Protein AF-A0A1V4IXY1-F1 (afdb_monomer)

Secondary structure (DSSP, 8-state):
-PPPPHHHHHHHHHHHHHHHTHHHHHHHHHHHHHTS-GGG--HHHHHHHHHHHHHHHHHHHHHHHHHHHHHH---GGG--PPPPHHHHHHHHHHHHHHHHHHHHHTTTS-HHHHHHHHHHHHHGGGHHHHHHHHHHHHHHHHHHHHHHHHHHHHHHHHHHS-SSS-HHHHHHIIIIIHHHHHHH--HHHHHHHHHHHHHHHHHHHHTTT-HHHHHHHHHHHHH-

Structure (mmCIF, N/CA/C/O backbone):
data_AF-A0A1V4IXY1-F1
#
_entry.id   AF-A0A1V4IXY1-F1
#
loop_
_atom_site.group_PDB
_atom_site.id
_atom_site.type_symbol
_atom_site.label_atom_id
_atom_site.label_alt_id
_atom_site.label_comp_id
_atom_site.label_asym_id
_atom_site.label_entity_id
_atom_site.label_seq_id
_atom_site.pdbx_PDB_ins_code
_atom_site.Cartn_x
_atom_site.Cartn_y
_atom_site.Cartn_z
_atom_site.occupancy
_atom_site.B_iso_or_equiv
_atom_site.auth_seq_id
_atom_site.auth_comp_id
_atom_site.auth_asym_id
_atom_site.auth_atom_id
_atom_site.pdbx_PDB_model_num
ATOM 1 N N . MET A 1 1 ? -10.270 20.221 25.321 1.00 43.72 1 MET A N 1
ATOM 2 C CA . MET A 1 1 ? -9.799 19.714 24.011 1.00 43.72 1 MET A CA 1
ATOM 3 C C . MET A 1 1 ? -11.024 19.453 23.145 1.00 43.72 1 MET A C 1
ATOM 5 O O . MET A 1 1 ? -11.881 18.694 23.579 1.00 43.72 1 MET A O 1
ATOM 9 N N . LYS A 1 2 ? -11.173 20.122 21.990 1.00 43.94 2 LYS A N 1
ATOM 10 C CA . LYS A 1 2 ? -12.251 19.800 21.035 1.00 43.94 2 LYS A CA 1
ATOM 11 C C . LYS A 1 2 ? -12.107 18.323 20.652 1.00 43.94 2 LYS A C 1
ATOM 13 O O . LYS A 1 2 ? -11.006 17.914 20.291 1.00 43.94 2 LYS A O 1
ATOM 18 N N . GLY A 1 3 ? -13.172 17.535 20.799 1.00 60.78 3 GLY A N 1
ATOM 19 C CA . GLY A 1 3 ? -13.150 16.108 20.481 1.00 60.78 3 GLY A CA 1
ATOM 20 C C . GLY A 1 3 ? -12.658 15.894 19.052 1.00 60.78 3 GLY A C 1
ATOM 21 O O . GLY A 1 3 ? -13.153 16.540 18.129 1.00 60.78 3 GLY A O 1
ATOM 22 N N . VAL A 1 4 ? -11.651 15.037 18.878 1.00 73.94 4 VAL A N 1
ATOM 23 C CA . VAL A 1 4 ? -11.125 14.692 17.554 1.00 73.94 4 VAL A CA 1
ATOM 24 C C . VAL A 1 4 ? -12.277 14.150 16.707 1.00 73.94 4 VAL A C 1
ATOM 26 O O . VAL A 1 4 ? -12.938 13.183 17.087 1.00 73.94 4 VAL A O 1
ATOM 29 N N . SER A 1 5 ? -12.549 14.794 15.572 1.00 88.69 5 SER A N 1
ATOM 30 C CA . SER A 1 5 ? -13.639 14.382 14.690 1.00 88.69 5 SER A CA 1
ATOM 31 C C . SER A 1 5 ? -13.309 13.041 14.042 1.00 88.69 5 SER A C 1
ATOM 33 O O . SER A 1 5 ? -12.219 12.855 13.504 1.00 88.69 5 SER A O 1
ATOM 35 N N . LYS A 1 6 ? -14.276 12.117 14.005 1.00 91.75 6 LYS A N 1
ATOM 36 C CA . LYS A 1 6 ? -14.151 10.862 13.242 1.00 91.75 6 LYS A CA 1
ATOM 37 C C . LYS A 1 6 ? -13.770 11.117 11.778 1.00 91.75 6 LYS A C 1
ATOM 39 O O . LYS A 1 6 ? -12.972 10.374 11.217 1.00 91.75 6 LYS A O 1
ATOM 44 N N . PHE A 1 7 ? -14.258 12.211 11.189 1.00 95.19 7 PHE A N 1
ATOM 45 C CA . PHE A 1 7 ? -13.949 12.599 9.812 1.00 95.19 7 PHE A CA 1
ATOM 46 C C . PHE A 1 7 ? -12.482 12.983 9.594 1.00 95.19 7 PHE A C 1
ATOM 48 O O . PHE A 1 7 ? -12.013 12.911 8.464 1.00 95.19 7 PHE A O 1
ATOM 55 N N . SER A 1 8 ? -11.728 13.312 10.648 1.00 96.25 8 SER A N 1
ATOM 56 C CA . SER A 1 8 ? -10.282 13.521 10.533 1.00 96.25 8 SER A CA 1
ATOM 57 C C . SER A 1 8 ? -9.562 12.249 10.074 1.00 96.25 8 SER A C 1
ATOM 59 O O . SER A 1 8 ? -8.617 12.337 9.299 1.00 96.25 8 SER A O 1
ATOM 61 N N . PHE A 1 9 ? -10.037 11.065 10.475 1.00 96.94 9 PHE A N 1
ATOM 62 C CA . PHE A 1 9 ? -9.486 9.795 9.997 1.00 96.94 9 PHE A CA 1
ATOM 63 C C . PHE A 1 9 ? -9.858 9.517 8.539 1.00 96.94 9 PHE A C 1
ATOM 65 O O . PHE A 1 9 ? -8.998 9.107 7.767 1.00 96.94 9 PHE A O 1
ATOM 72 N N . LEU A 1 10 ? -11.101 9.801 8.135 1.00 97.25 10 LEU A N 1
ATOM 73 C CA . LEU A 1 10 ? -11.491 9.689 6.726 1.00 97.25 10 LEU A CA 1
ATOM 74 C C . LEU A 1 10 ? -10.641 10.618 5.849 1.00 97.25 10 LEU A C 1
ATOM 76 O O . LEU A 1 10 ? -10.150 10.199 4.810 1.00 97.25 10 LEU A O 1
ATOM 80 N N . PHE A 1 11 ? -10.414 11.852 6.300 1.00 97.00 11 PHE A N 1
ATOM 81 C CA . PHE A 1 11 ? -9.567 12.809 5.597 1.00 97.00 11 PHE A CA 1
ATOM 82 C C . PHE A 1 11 ? -8.129 12.300 5.430 1.00 97.00 11 PHE A C 1
ATOM 84 O O . PHE A 1 11 ? -7.609 12.327 4.320 1.00 97.00 11 PHE A O 1
ATOM 91 N N . LEU A 1 12 ? -7.506 11.758 6.484 1.00 97.69 12 LEU A N 1
ATOM 92 C CA . LEU A 1 12 ? -6.173 11.151 6.373 1.00 97.69 12 LEU A CA 1
ATOM 93 C C . LEU A 1 12 ? -6.138 9.950 5.417 1.00 97.69 12 LEU A C 1
ATOM 95 O O . LEU A 1 12 ? -5.163 9.783 4.683 1.00 97.69 12 LEU A O 1
ATOM 99 N N . ALA A 1 13 ? -7.186 9.122 5.404 1.00 97.81 13 ALA A N 1
ATOM 100 C CA . ALA A 1 13 ? -7.288 8.002 4.473 1.00 97.81 13 ALA A CA 1
ATOM 101 C C . ALA A 1 13 ? -7.369 8.491 3.017 1.00 97.81 13 ALA A C 1
ATOM 103 O O . ALA A 1 13 ? -6.637 8.006 2.160 1.00 97.81 13 ALA A O 1
ATOM 104 N N . LEU A 1 14 ? -8.203 9.499 2.747 1.00 97.38 14 LEU A N 1
ATOM 105 C CA . LEU A 1 14 ? -8.336 10.092 1.415 1.00 97.38 14 LEU A CA 1
ATOM 106 C C . LEU A 1 14 ? -7.062 10.825 0.975 1.00 97.38 14 LEU A C 1
ATOM 108 O O . LEU A 1 14 ? -6.688 10.724 -0.187 1.00 97.38 14 LEU A O 1
ATOM 112 N N . LEU A 1 15 ? -6.352 11.495 1.888 1.00 97.44 15 LEU A N 1
ATOM 113 C CA . LEU A 1 15 ? -5.034 12.065 1.594 1.00 97.44 15 LEU A CA 1
ATOM 114 C C . LEU A 1 15 ? -4.010 10.982 1.238 1.00 97.44 15 LEU A C 1
ATOM 116 O O . LEU A 1 15 ? -3.268 11.151 0.279 1.00 97.44 15 LEU A O 1
ATOM 120 N N . SER A 1 16 ? -3.994 9.864 1.971 1.00 97.69 16 SER A N 1
ATOM 121 C CA . SER A 1 16 ? -3.107 8.729 1.666 1.00 97.69 16 SER A CA 1
ATOM 122 C C . SER A 1 16 ? -3.378 8.184 0.260 1.00 97.69 16 SER A C 1
ATOM 124 O O . SER A 1 16 ? -2.445 7.898 -0.481 1.00 97.69 16 SER A O 1
ATOM 126 N N . TRP A 1 17 ? -4.653 8.109 -0.133 1.00 95.69 17 TRP A N 1
ATOM 127 C CA . TRP A 1 17 ? -5.052 7.745 -1.491 1.00 95.69 17 TRP A CA 1
ATOM 128 C C . TRP A 1 17 ? -4.603 8.772 -2.536 1.00 95.69 17 TRP A C 1
ATOM 130 O O . TRP A 1 17 ? -3.985 8.383 -3.520 1.00 95.69 17 TRP A O 1
ATOM 140 N N . ILE A 1 18 ? -4.840 10.071 -2.319 1.00 95.50 18 ILE A N 1
ATOM 141 C CA . ILE A 1 18 ? -4.404 11.131 -3.247 1.00 95.50 18 ILE A CA 1
ATOM 142 C C . ILE A 1 18 ? -2.893 11.060 -3.495 1.00 95.50 18 ILE A C 1
ATOM 144 O O . ILE A 1 18 ? -2.460 11.232 -4.629 1.00 95.50 18 ILE A O 1
ATOM 148 N N . VAL A 1 19 ? -2.100 10.769 -2.460 1.00 96.88 19 VAL A N 1
ATOM 149 C CA . VAL A 1 19 ? -0.643 10.615 -2.579 1.00 96.88 19 VAL A CA 1
ATOM 150 C C . VAL A 1 19 ? -0.267 9.454 -3.507 1.00 96.88 19 VAL A C 1
ATOM 152 O O . VAL A 1 19 ? 0.625 9.632 -4.333 1.00 96.88 19 VAL A O 1
ATOM 155 N N . ILE A 1 20 ? -0.951 8.302 -3.432 1.00 94.38 20 ILE A N 1
ATOM 156 C CA . ILE A 1 20 ? -0.742 7.188 -4.383 1.00 94.38 20 ILE A CA 1
ATOM 157 C C . ILE A 1 20 ? -0.988 7.675 -5.818 1.00 94.38 20 ILE A C 1
ATOM 159 O O . ILE A 1 20 ? -0.179 7.432 -6.708 1.00 94.38 20 ILE A O 1
ATOM 163 N N . GLN A 1 21 ? -2.043 8.464 -6.026 1.00 91.19 21 GLN A N 1
ATOM 164 C CA . GLN A 1 21 ? -2.406 8.984 -7.348 1.00 91.19 21 GLN A CA 1
ATOM 165 C C . GLN A 1 21 ? -1.447 10.042 -7.912 1.00 91.19 21 GLN A C 1
ATOM 167 O O . GLN A 1 21 ? -1.637 10.485 -9.045 1.00 91.19 21 GLN A O 1
ATOM 172 N N . LEU A 1 22 ? -0.414 10.447 -7.167 1.00 93.75 22 LEU A N 1
ATOM 173 C CA . LEU A 1 22 ? 0.622 11.334 -7.692 1.00 93.75 22 LEU A CA 1
ATOM 174 C C . LEU A 1 22 ? 1.574 10.627 -8.664 1.00 93.75 22 LEU A C 1
ATOM 176 O O . LEU A 1 22 ? 2.164 11.318 -9.485 1.00 93.75 22 LEU A O 1
ATOM 180 N N . ASP A 1 23 ? 1.698 9.296 -8.629 1.00 93.62 23 ASP A N 1
ATOM 181 C CA . ASP A 1 23 ? 2.539 8.539 -9.574 1.00 93.62 23 ASP A CA 1
ATOM 182 C C . ASP A 1 23 ? 2.224 8.848 -11.053 1.00 93.62 23 ASP A C 1
ATOM 184 O O . ASP A 1 23 ? 3.097 9.368 -11.759 1.00 93.62 23 ASP A O 1
ATOM 188 N N . PRO A 1 24 ? 0.983 8.649 -11.547 1.00 91.12 24 PRO A N 1
ATOM 189 C CA . PRO A 1 24 ? 0.672 8.955 -12.940 1.00 91.12 24 PRO A CA 1
ATOM 190 C C . PRO A 1 24 ? 0.870 10.440 -13.270 1.00 91.12 24 PRO A C 1
ATOM 192 O O . PRO A 1 24 ? 1.202 10.772 -14.406 1.00 91.12 24 PRO A O 1
ATOM 195 N N . LEU A 1 25 ? 0.715 11.349 -12.298 1.00 92.19 25 LEU A N 1
ATOM 196 C CA . LEU A 1 25 ? 0.987 12.775 -12.501 1.00 92.19 25 LEU A CA 1
ATOM 197 C C . LEU A 1 25 ? 2.486 13.052 -12.662 1.00 92.19 25 LEU A C 1
ATOM 199 O O . LEU A 1 25 ? 2.866 13.777 -13.579 1.00 92.19 25 LEU A O 1
ATOM 203 N N . ILE A 1 26 ? 3.333 12.459 -11.818 1.00 94.94 26 ILE A N 1
ATOM 204 C CA . ILE A 1 26 ? 4.797 12.570 -11.901 1.00 94.94 26 ILE A CA 1
ATOM 205 C C . ILE A 1 26 ? 5.284 12.003 -13.239 1.00 94.94 26 ILE A C 1
ATOM 207 O O . ILE A 1 26 ? 6.004 12.689 -13.969 1.00 94.94 26 ILE A O 1
ATOM 211 N N . SER A 1 27 ? 4.800 10.816 -13.608 1.00 94.00 27 SER A N 1
ATOM 212 C CA . SER A 1 27 ? 5.111 10.169 -14.885 1.00 94.00 27 SER A CA 1
ATOM 213 C C . SER A 1 27 ? 4.718 11.043 -16.086 1.00 94.00 27 SER A C 1
ATOM 215 O O . SER A 1 27 ? 5.501 11.202 -17.024 1.00 94.00 27 SER A O 1
ATOM 217 N N . ASN A 1 28 ? 3.539 11.677 -16.053 1.00 93.62 28 ASN A N 1
ATOM 218 C CA . ASN A 1 28 ? 3.075 12.575 -17.119 1.00 93.62 28 ASN A CA 1
ATOM 219 C C . ASN A 1 28 ? 3.892 13.876 -17.212 1.00 93.62 28 ASN A C 1
ATOM 221 O O . ASN A 1 28 ? 4.142 14.370 -18.314 1.00 93.62 28 ASN A O 1
ATOM 225 N N . ILE A 1 29 ? 4.327 14.432 -16.077 1.00 95.38 29 ILE A N 1
ATOM 226 C CA . ILE A 1 29 ? 5.200 15.615 -16.048 1.00 95.38 29 ILE A CA 1
ATOM 227 C C . ILE A 1 29 ? 6.556 15.281 -16.677 1.00 95.38 29 ILE A C 1
ATOM 229 O O . ILE A 1 29 ? 7.009 16.012 -17.554 1.00 95.38 29 ILE A O 1
ATOM 233 N N . ILE A 1 30 ? 7.177 14.160 -16.292 1.00 95.69 30 ILE A N 1
ATOM 234 C CA . ILE A 1 30 ? 8.449 13.716 -16.885 1.00 95.69 30 ILE A CA 1
ATOM 235 C C . ILE A 1 30 ? 8.286 13.464 -18.384 1.00 95.69 30 ILE A C 1
ATOM 237 O O . ILE A 1 30 ? 9.099 13.940 -19.176 1.00 95.69 30 ILE A O 1
ATOM 241 N N . SER A 1 31 ? 7.210 12.780 -18.779 1.00 94.81 31 SER A N 1
ATOM 242 C CA . SER A 1 31 ? 6.894 12.512 -20.183 1.00 94.81 31 SER A CA 1
ATOM 243 C C . SER A 1 31 ? 6.813 13.802 -21.005 1.00 94.81 31 SER A C 1
ATOM 245 O O . SER A 1 31 ? 7.394 13.885 -22.086 1.00 94.81 31 SER A O 1
ATOM 247 N N . SER A 1 32 ? 6.192 14.847 -20.453 1.00 94.56 32 SER A N 1
ATOM 248 C CA . SER A 1 32 ? 6.088 16.160 -21.102 1.00 94.56 32 SER A CA 1
ATOM 249 C C . SER A 1 32 ? 7.434 16.887 -21.228 1.00 94.56 32 SER A C 1
ATOM 251 O O . SER A 1 32 ? 7.626 17.647 -22.172 1.00 94.56 32 SER A O 1
ATOM 253 N N . ILE A 1 33 ? 8.363 16.669 -20.290 1.00 94.94 33 ILE A N 1
ATOM 254 C CA . ILE A 1 33 ? 9.699 17.289 -20.291 1.00 94.94 33 ILE A CA 1
ATOM 255 C C . ILE A 1 33 ? 10.633 16.597 -21.290 1.00 94.94 33 ILE A C 1
ATOM 257 O O . ILE A 1 33 ? 11.389 17.267 -21.988 1.00 94.94 33 ILE A O 1
ATOM 261 N N . VAL A 1 34 ? 10.597 15.264 -21.343 1.00 94.12 34 VAL A N 1
ATOM 262 C CA . VAL A 1 34 ? 11.481 14.463 -22.205 1.00 94.12 34 VAL A CA 1
ATOM 263 C C . VAL A 1 34 ? 10.934 14.365 -23.636 1.00 94.12 34 VAL A C 1
ATOM 265 O O . VAL A 1 34 ? 11.708 14.256 -24.581 1.00 94.12 34 VAL A O 1
ATOM 268 N N . GLY A 1 35 ? 9.612 14.437 -23.820 1.00 92.81 35 GLY A N 1
ATOM 269 C CA . GLY A 1 35 ? 8.963 14.251 -25.122 1.00 92.81 35 GLY A CA 1
ATOM 270 C C . GLY A 1 35 ? 8.724 12.781 -25.495 1.00 92.81 35 GLY A C 1
ATOM 271 O O . GLY A 1 35 ? 8.424 12.481 -26.647 1.00 92.81 35 GLY A O 1
ATOM 272 N N . GLU A 1 36 ? 8.834 11.865 -24.531 1.00 89.94 36 GLU A N 1
ATOM 273 C CA . GLU A 1 36 ? 8.619 10.422 -24.695 1.00 89.94 36 GLU A CA 1
ATOM 274 C C . GLU A 1 36 ? 7.464 9.956 -23.803 1.00 89.94 36 GLU A C 1
ATOM 276 O O . GLU A 1 36 ? 7.271 10.489 -22.711 1.00 89.94 36 GLU A O 1
ATOM 281 N N . SER A 1 37 ? 6.690 8.950 -24.222 1.00 89.62 37 SER A N 1
ATOM 282 C CA . SER A 1 37 ? 5.655 8.353 -23.365 1.00 89.62 37 SER A CA 1
ATOM 283 C C . SER A 1 37 ? 6.276 7.531 -22.232 1.00 89.62 37 SER A C 1
ATOM 285 O O . SER A 1 37 ? 7.316 6.903 -22.419 1.00 89.62 37 SER A O 1
ATOM 287 N N . SER A 1 38 ? 5.604 7.453 -21.076 1.00 85.12 38 SER A N 1
ATOM 288 C CA . SER A 1 38 ? 6.084 6.677 -19.915 1.00 85.12 38 SER A CA 1
ATOM 289 C C . SER A 1 38 ? 6.302 5.190 -20.206 1.00 85.12 38 SER A C 1
ATOM 291 O O . SER A 1 38 ? 7.142 4.551 -19.584 1.00 85.12 38 SER A O 1
ATOM 293 N N . SER A 1 39 ? 5.601 4.642 -21.201 1.00 85.31 39 SER A N 1
ATOM 294 C CA . SER A 1 39 ? 5.799 3.271 -21.687 1.00 85.31 39 SER A CA 1
ATOM 295 C C . SER A 1 39 ? 7.152 3.034 -22.364 1.00 85.31 39 SER A C 1
ATOM 297 O O . SER A 1 39 ? 7.553 1.885 -22.521 1.00 85.31 39 SER A O 1
ATOM 299 N N . ASN A 1 40 ? 7.809 4.103 -22.817 1.00 88.81 40 ASN A N 1
ATOM 300 C CA . ASN A 1 40 ? 8.996 4.067 -23.668 1.00 88.81 40 ASN A CA 1
ATOM 301 C C . ASN A 1 40 ? 10.216 4.702 -22.990 1.00 88.81 40 ASN A C 1
ATOM 303 O O . ASN A 1 40 ? 11.228 4.917 -23.652 1.00 88.81 40 ASN A O 1
ATOM 307 N N . PHE A 1 41 ? 10.128 5.011 -21.693 1.00 92.44 41 PHE A N 1
ATOM 308 C CA . PHE A 1 41 ? 11.231 5.615 -20.962 1.00 92.44 41 PHE A CA 1
ATOM 309 C C . PHE A 1 41 ? 12.497 4.763 -21.053 1.00 92.44 41 PHE A C 1
ATOM 311 O O . PHE A 1 41 ? 12.496 3.556 -20.802 1.00 92.44 41 PHE A O 1
ATOM 318 N N . SER A 1 42 ? 13.610 5.425 -21.371 1.00 93.88 42 SER A N 1
ATOM 319 C CA . SER A 1 42 ? 14.930 4.830 -21.183 1.00 93.88 42 SER A CA 1
ATOM 320 C C . SER A 1 42 ? 15.152 4.465 -19.710 1.00 93.88 42 SER A C 1
ATOM 322 O O . SER A 1 42 ? 14.580 5.086 -18.812 1.00 93.88 42 SER A O 1
ATOM 324 N N . PHE A 1 43 ? 16.044 3.505 -19.449 1.00 94.81 43 PHE A N 1
ATOM 325 C CA . PHE A 1 43 ? 16.372 3.051 -18.090 1.00 94.81 43 PHE A CA 1
ATOM 326 C C . PHE A 1 43 ? 16.645 4.205 -17.109 1.00 94.81 43 PHE A C 1
ATOM 328 O O . PHE A 1 43 ? 16.191 4.175 -15.966 1.00 94.81 43 PHE A O 1
ATOM 335 N N . THR A 1 44 ? 17.380 5.231 -17.549 1.00 95.31 44 THR A N 1
ATOM 336 C CA . THR A 1 44 ? 17.725 6.385 -16.710 1.00 95.31 44 THR A CA 1
ATOM 337 C C . THR A 1 44 ? 16.483 7.172 -16.303 1.00 95.31 44 THR A C 1
ATOM 339 O O . THR A 1 44 ? 16.341 7.532 -15.137 1.00 95.31 44 THR A O 1
ATOM 342 N N . ILE A 1 45 ? 15.578 7.426 -17.248 1.00 95.31 45 ILE A N 1
ATOM 343 C CA . ILE A 1 45 ? 14.357 8.203 -17.006 1.00 95.31 45 ILE A CA 1
ATOM 344 C C . ILE A 1 45 ? 13.390 7.401 -16.137 1.00 95.31 45 ILE A C 1
ATOM 346 O O . ILE A 1 45 ? 12.851 7.943 -15.175 1.00 95.31 45 ILE A O 1
ATOM 350 N N . ASP A 1 46 ? 13.233 6.109 -16.423 1.00 94.12 46 ASP A N 1
ATOM 351 C CA . ASP A 1 46 ? 12.419 5.187 -15.630 1.00 94.12 46 ASP A CA 1
ATOM 352 C C . ASP A 1 46 ? 12.914 5.115 -14.175 1.00 94.12 46 ASP A C 1
ATOM 354 O O . ASP A 1 46 ? 12.147 5.286 -13.228 1.00 94.12 46 ASP A O 1
ATOM 358 N N . SER A 1 47 ? 14.232 5.003 -13.984 1.00 96.19 47 SER A N 1
ATOM 359 C CA . SER A 1 47 ? 14.850 5.010 -12.653 1.00 96.19 47 SER A CA 1
ATOM 360 C C . SER A 1 47 ? 14.619 6.329 -11.909 1.00 96.19 47 SER A C 1
ATOM 362 O O . SER A 1 47 ? 14.309 6.318 -10.718 1.00 96.19 47 SER A O 1
ATOM 364 N N . ILE A 1 48 ? 14.745 7.473 -12.596 1.00 95.94 48 ILE A N 1
ATOM 365 C CA . ILE A 1 48 ? 14.452 8.792 -12.014 1.00 95.94 48 ILE A CA 1
ATOM 366 C C . ILE A 1 48 ? 12.977 8.881 -11.611 1.00 95.94 48 ILE A C 1
ATOM 368 O O . ILE A 1 48 ? 12.684 9.341 -10.506 1.00 95.94 48 ILE A O 1
ATOM 372 N N . ASN A 1 49 ? 12.063 8.412 -12.465 1.00 95.31 49 ASN A N 1
ATOM 373 C CA . ASN A 1 49 ? 10.632 8.381 -12.177 1.00 95.31 49 ASN A CA 1
ATOM 374 C C . ASN A 1 49 ? 10.344 7.581 -10.899 1.00 95.31 49 ASN A C 1
ATOM 376 O O . ASN A 1 49 ? 9.761 8.123 -9.959 1.00 95.31 49 ASN A O 1
ATOM 380 N N . PHE A 1 50 ? 10.844 6.342 -10.812 1.00 95.62 50 PHE A N 1
ATOM 381 C CA . PHE A 1 50 ? 10.701 5.509 -9.615 1.00 95.62 50 PHE A CA 1
ATOM 382 C C . PHE A 1 50 ? 11.221 6.209 -8.359 1.00 95.62 50 PHE A C 1
ATOM 384 O O . PHE A 1 50 ? 10.520 6.261 -7.349 1.00 95.62 50 PHE A O 1
ATOM 391 N N . ILE A 1 51 ? 12.430 6.776 -8.412 1.00 97.56 51 ILE A N 1
ATOM 392 C CA . ILE A 1 51 ? 13.045 7.451 -7.261 1.00 97.56 51 ILE A CA 1
ATOM 393 C C . ILE A 1 51 ? 12.198 8.643 -6.804 1.00 97.56 51 ILE A C 1
ATOM 395 O O . ILE A 1 51 ? 11.974 8.804 -5.604 1.00 97.56 51 ILE A O 1
ATOM 399 N N . LEU A 1 52 ? 11.698 9.464 -7.730 1.00 97.62 52 LEU A N 1
ATOM 400 C CA . LEU A 1 52 ? 10.859 10.612 -7.384 1.00 97.62 52 LEU A CA 1
ATOM 401 C C . LEU A 1 52 ? 9.552 10.180 -6.722 1.00 97.62 52 LEU A C 1
ATOM 403 O O . LEU A 1 52 ? 9.190 10.737 -5.683 1.00 97.62 52 LEU A O 1
ATOM 407 N N . VAL A 1 53 ? 8.876 9.168 -7.271 1.00 97.62 53 VAL A N 1
ATOM 408 C CA . VAL A 1 53 ? 7.639 8.649 -6.677 1.00 97.62 53 VAL A CA 1
ATOM 409 C C . VAL A 1 53 ? 7.905 8.071 -5.288 1.00 97.62 53 VAL A C 1
ATOM 411 O O . VAL A 1 53 ? 7.216 8.434 -4.333 1.00 97.62 53 VAL A O 1
ATOM 414 N N . ILE A 1 54 ? 8.956 7.258 -5.138 1.00 98.25 54 ILE A N 1
ATOM 415 C CA . ILE A 1 54 ? 9.380 6.694 -3.849 1.00 98.25 54 ILE A CA 1
ATOM 416 C C . ILE A 1 54 ? 9.605 7.802 -2.815 1.00 98.25 54 ILE A C 1
ATOM 418 O O . ILE A 1 54 ? 9.106 7.700 -1.695 1.00 98.25 54 ILE A O 1
ATOM 422 N N . LEU A 1 55 ? 10.321 8.874 -3.169 1.00 98.19 55 LEU A N 1
ATOM 423 C CA . LEU A 1 55 ? 10.591 9.987 -2.254 1.00 98.19 55 LEU A CA 1
ATOM 424 C C . LEU A 1 55 ? 9.305 10.708 -1.838 1.00 98.19 55 LEU A C 1
ATOM 426 O O . LEU A 1 55 ? 9.092 10.945 -0.646 1.00 98.19 55 LEU A O 1
ATOM 430 N N . VAL A 1 56 ? 8.431 11.024 -2.798 1.00 98.19 56 VAL A N 1
ATOM 431 C CA . VAL A 1 56 ? 7.143 11.681 -2.530 1.00 98.19 56 VAL A CA 1
ATOM 432 C C . VAL A 1 56 ? 6.286 10.826 -1.601 1.00 98.19 56 VAL A C 1
ATOM 434 O O . VAL A 1 56 ? 5.739 11.334 -0.616 1.00 98.19 56 VAL A O 1
ATOM 437 N N . TRP A 1 57 ? 6.201 9.524 -1.865 1.00 98.38 57 TRP A N 1
ATOM 438 C CA . TRP A 1 57 ? 5.438 8.585 -1.053 1.00 98.38 57 TRP A CA 1
ATOM 439 C C . TRP A 1 57 ? 6.029 8.396 0.340 1.00 98.38 57 TRP A C 1
ATOM 441 O O . TRP A 1 57 ? 5.286 8.458 1.319 1.00 98.38 57 TRP A O 1
ATOM 451 N N . ALA A 1 58 ? 7.348 8.243 0.459 1.00 98.25 58 ALA A N 1
ATOM 452 C CA . ALA A 1 58 ? 8.035 8.091 1.739 1.00 98.25 58 ALA A CA 1
ATOM 453 C C . ALA A 1 58 ? 7.826 9.312 2.648 1.00 98.25 58 ALA A C 1
ATOM 455 O O . ALA A 1 58 ? 7.424 9.168 3.808 1.00 98.25 58 ALA A O 1
ATOM 456 N N . ILE A 1 59 ? 8.044 10.519 2.112 1.00 98.38 59 ILE A N 1
ATOM 457 C CA . ILE A 1 59 ? 7.872 11.781 2.845 1.00 98.38 59 ILE A CA 1
ATOM 458 C C . ILE A 1 59 ? 6.410 11.950 3.272 1.00 98.38 5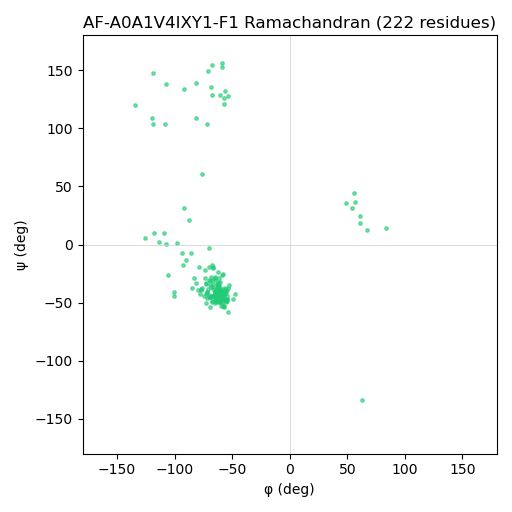9 ILE A C 1
ATOM 460 O O . ILE A 1 59 ? 6.129 12.259 4.433 1.00 98.38 59 ILE A O 1
ATOM 464 N N . SER A 1 60 ? 5.472 11.703 2.357 1.00 98.19 60 SER A N 1
ATOM 465 C CA . SER A 1 60 ? 4.040 11.846 2.625 1.00 98.19 60 SER A CA 1
ATOM 466 C C . SER A 1 60 ? 3.543 10.834 3.653 1.00 98.19 60 SER A C 1
ATOM 468 O O . SER A 1 60 ? 2.827 11.206 4.582 1.00 98.19 60 SER A O 1
ATOM 470 N N . ALA A 1 61 ? 3.955 9.568 3.547 1.00 97.94 61 ALA A N 1
ATOM 471 C CA . ALA A 1 61 ? 3.606 8.528 4.508 1.00 97.94 61 ALA A CA 1
ATOM 472 C C . ALA A 1 61 ? 4.120 8.873 5.913 1.00 97.94 61 ALA A C 1
ATOM 474 O O . ALA A 1 61 ? 3.361 8.804 6.884 1.00 97.94 61 ALA A O 1
ATOM 475 N N . TYR A 1 62 ? 5.380 9.312 6.022 1.00 97.88 62 TYR A N 1
ATOM 476 C CA . TYR A 1 62 ? 5.954 9.765 7.288 1.00 97.88 62 TYR A CA 1
ATOM 477 C C . TYR A 1 62 ? 5.186 10.956 7.874 1.00 97.88 62 TYR A C 1
ATOM 479 O O . TYR A 1 62 ? 4.878 10.971 9.072 1.00 97.88 62 TYR A O 1
ATOM 487 N N . TYR A 1 63 ? 4.834 11.939 7.040 1.00 97.81 63 TYR A N 1
ATOM 488 C CA . TYR A 1 63 ? 4.064 13.107 7.461 1.00 97.81 63 TYR A CA 1
ATOM 489 C C . TYR A 1 63 ? 2.664 12.725 7.959 1.00 97.81 63 TYR A C 1
ATOM 491 O O . TYR A 1 63 ? 2.278 13.119 9.060 1.00 97.81 63 TYR A O 1
ATOM 499 N N . LEU A 1 64 ? 1.923 11.910 7.202 1.00 97.69 64 LEU A N 1
ATOM 500 C CA . LEU A 1 64 ? 0.571 11.459 7.555 1.00 97.69 64 LEU A CA 1
ATOM 501 C C . LEU A 1 64 ? 0.565 10.638 8.850 1.00 97.69 64 LEU A C 1
ATOM 503 O O . LEU A 1 64 ? -0.281 10.859 9.721 1.00 97.69 64 LEU A O 1
ATOM 507 N N . PHE A 1 65 ? 1.542 9.745 9.019 1.00 96.00 65 PHE A N 1
ATOM 508 C CA . PHE A 1 65 ? 1.746 9.004 10.263 1.00 96.00 65 PHE A CA 1
ATOM 509 C C . PHE A 1 65 ? 2.053 9.934 11.449 1.00 96.00 65 PHE A C 1
ATOM 511 O O . PHE A 1 65 ? 1.460 9.824 12.526 1.00 96.00 65 PHE A O 1
ATOM 518 N N . SER A 1 66 ? 2.957 10.895 11.256 1.00 95.69 66 SER A N 1
ATOM 519 C CA . SER A 1 66 ? 3.323 11.866 12.292 1.00 95.69 66 SER A CA 1
ATOM 520 C C . SER A 1 66 ? 2.136 12.748 12.689 1.00 95.69 66 SER A C 1
ATOM 522 O O . SER A 1 66 ? 1.940 13.049 13.872 1.00 95.69 66 SER A O 1
ATOM 524 N N . LEU A 1 67 ? 1.303 13.125 11.717 1.00 95.00 67 LEU A N 1
ATOM 525 C CA . LEU A 1 67 ? 0.093 13.909 11.927 1.00 95.00 67 LEU A CA 1
ATOM 526 C C . LEU A 1 67 ? -0.960 13.113 12.709 1.00 95.00 67 LEU A C 1
ATOM 528 O O . LEU A 1 67 ? -1.526 13.640 13.669 1.00 95.00 67 LEU A O 1
ATOM 532 N N . SER A 1 68 ? -1.177 11.836 12.373 1.00 94.75 68 SER A N 1
ATOM 533 C CA . SER A 1 68 ? -2.127 10.986 13.102 1.00 94.75 68 SER A CA 1
ATOM 534 C C . SER A 1 68 ? -1.716 10.797 14.561 1.00 94.75 68 SER A C 1
ATOM 536 O O . SER A 1 68 ? -2.555 10.885 15.459 1.00 94.75 68 SER A O 1
ATOM 538 N N . LYS A 1 69 ? -0.416 10.607 14.814 1.00 93.75 69 LYS A N 1
ATOM 539 C CA . LYS A 1 69 ? 0.128 10.451 16.166 1.00 93.75 69 LYS A CA 1
ATOM 540 C C . LYS A 1 69 ? 0.011 11.739 16.980 1.00 93.75 69 LYS A C 1
ATOM 542 O O . LYS A 1 69 ? -0.456 11.701 18.111 1.00 93.75 69 LYS A O 1
ATOM 547 N N . SER A 1 70 ? 0.445 12.867 16.421 1.00 91.38 70 SER A N 1
ATOM 548 C CA . SER A 1 70 ? 0.563 14.130 17.165 1.00 91.38 70 SER A CA 1
ATOM 549 C C . SER A 1 70 ? -0.752 14.897 17.312 1.00 91.38 70 SER A C 1
ATOM 551 O O . SER A 1 70 ? -0.948 15.569 18.322 1.00 91.38 70 SER A O 1
ATOM 553 N N . LYS A 1 71 ? -1.651 14.832 16.320 1.00 91.12 71 LYS A N 1
ATOM 554 C CA . LYS A 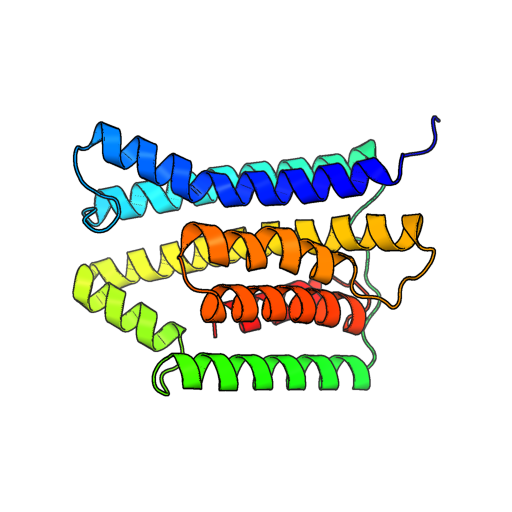1 71 ? -2.896 15.621 16.305 1.00 91.12 71 LYS A CA 1
ATOM 555 C C . LYS A 1 71 ? -4.148 14.809 16.610 1.00 91.12 71 LYS A C 1
ATOM 557 O O . LYS A 1 71 ? -5.118 15.392 17.085 1.00 91.12 71 LYS A O 1
ATOM 562 N N . LEU A 1 72 ? -4.146 13.502 16.332 1.00 91.31 72 LEU A N 1
ATOM 563 C CA . LEU A 1 72 ? -5.327 12.641 16.495 1.00 91.31 72 LEU A CA 1
ATOM 564 C C . LEU A 1 72 ? -5.169 11.576 17.591 1.00 91.31 72 LEU A C 1
ATOM 566 O O . LEU A 1 72 ? -6.073 10.759 17.753 1.00 91.31 72 LEU A O 1
ATOM 570 N N . ASP A 1 73 ? -4.036 11.564 18.306 1.00 91.00 73 ASP A N 1
ATOM 571 C CA . ASP A 1 73 ? -3.668 10.542 19.302 1.00 91.00 73 ASP A CA 1
ATOM 572 C C . ASP A 1 73 ? -3.844 9.102 18.777 1.00 91.00 73 ASP A C 1
ATOM 574 O O . ASP A 1 73 ? -4.259 8.172 19.470 1.00 91.00 73 ASP A O 1
ATOM 578 N N . PHE A 1 74 ? -3.558 8.909 17.487 1.00 92.75 74 PHE A N 1
ATOM 579 C CA . PHE A 1 74 ? -3.682 7.621 16.824 1.00 92.75 74 PHE A CA 1
ATOM 580 C C . PHE A 1 74 ? -2.325 7.167 16.306 1.00 92.75 74 PHE A C 1
ATOM 582 O O . PHE A 1 74 ? -1.823 7.640 15.284 1.00 92.75 74 PHE A O 1
ATOM 589 N N . ASN A 1 75 ? -1.737 6.222 17.036 1.00 93.56 75 ASN A N 1
ATOM 590 C CA . ASN A 1 75 ? -0.466 5.604 16.698 1.00 93.56 75 ASN A CA 1
ATOM 591 C C . ASN A 1 75 ? -0.685 4.161 16.222 1.00 93.56 75 ASN A C 1
ATOM 593 O O . ASN A 1 75 ? -0.875 3.260 17.039 1.00 93.56 75 ASN A O 1
ATOM 597 N N . ILE A 1 76 ? -0.601 3.946 14.907 1.00 90.50 76 ILE A N 1
ATOM 598 C CA . ILE A 1 76 ? -0.752 2.622 14.277 1.00 90.50 76 ILE A CA 1
ATOM 599 C C . ILE A 1 76 ? 0.323 1.613 14.710 1.00 90.50 76 ILE A C 1
ATOM 601 O O . ILE A 1 76 ? 0.077 0.412 14.677 1.00 90.50 76 ILE A O 1
ATOM 605 N N . LEU A 1 77 ? 1.491 2.086 15.163 1.00 91.38 77 LEU A N 1
ATOM 606 C CA . LEU A 1 77 ? 2.602 1.234 15.598 1.00 91.38 77 LEU A CA 1
ATOM 607 C C . LEU A 1 77 ? 2.490 0.809 17.069 1.00 91.38 77 LEU A C 1
ATOM 609 O O . LEU A 1 77 ? 3.300 0.015 17.539 1.00 91.38 77 LEU A O 1
ATOM 613 N N . LYS A 1 78 ? 1.524 1.358 17.822 1.00 89.88 78 LYS A N 1
ATOM 614 C CA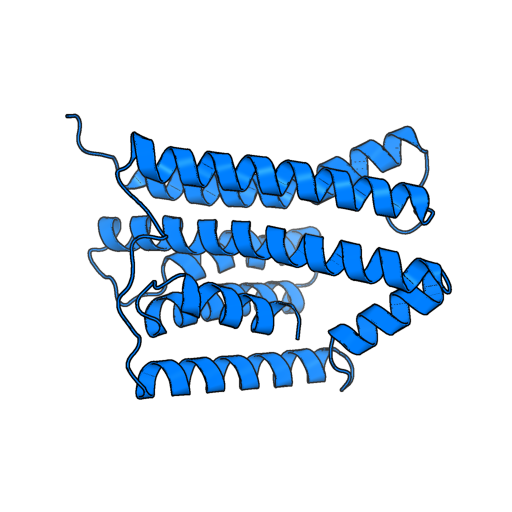 . LYS A 1 78 ? 1.342 1.053 19.253 1.00 89.88 78 LYS A CA 1
ATOM 615 C C . LYS A 1 78 ? 0.628 -0.286 19.479 1.00 89.88 78 LYS A C 1
ATOM 617 O O . LYS A 1 78 ? 0.692 -0.834 20.578 1.00 89.88 78 LYS A O 1
ATOM 622 N N . THR A 1 79 ? -0.069 -0.807 18.470 1.00 83.75 79 THR A N 1
ATOM 623 C CA . THR A 1 79 ? -0.822 -2.059 18.579 1.00 83.75 79 THR A CA 1
ATOM 624 C C . THR A 1 79 ? 0.127 -3.253 18.635 1.00 83.75 79 THR A C 1
ATOM 626 O O . THR A 1 79 ? 0.639 -3.692 17.611 1.00 83.75 79 THR A O 1
ATOM 629 N N . ASN A 1 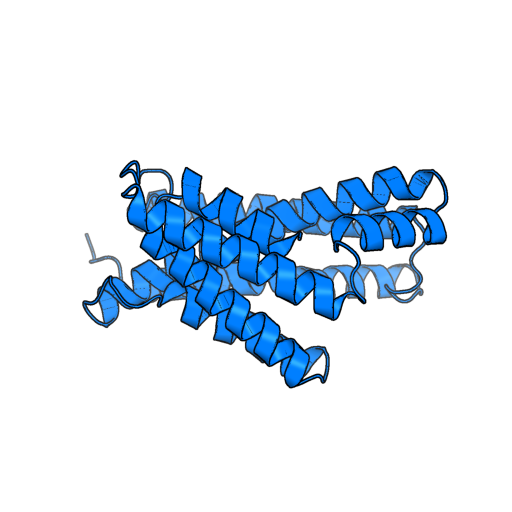80 ? 0.314 -3.810 19.833 1.00 82.88 80 ASN A N 1
ATOM 630 C CA . ASN A 1 80 ? 1.190 -4.964 20.075 1.00 82.88 80 ASN A CA 1
ATOM 631 C C . ASN A 1 80 ? 0.419 -6.252 20.395 1.00 82.88 80 ASN A C 1
ATOM 633 O O . ASN A 1 80 ? 1.009 -7.253 20.805 1.00 82.88 80 ASN A O 1
ATOM 637 N N . GLU A 1 81 ? -0.904 -6.245 20.222 1.00 91.88 81 GLU A N 1
ATOM 638 C CA . GLU A 1 81 ? -1.712 -7.430 20.470 1.00 91.88 81 GLU A CA 1
ATOM 639 C C . GLU A 1 81 ? -1.386 -8.510 19.435 1.00 91.88 81 GLU A C 1
ATOM 641 O O . GLU A 1 81 ? -1.374 -8.257 18.229 1.00 91.88 81 GLU A O 1
ATOM 646 N N . LYS A 1 82 ? -1.085 -9.722 19.905 1.00 93.25 82 LYS A N 1
ATOM 647 C CA . LYS A 1 82 ? -0.765 -10.841 19.019 1.00 93.25 82 LYS A CA 1
ATOM 648 C C . LYS A 1 82 ? -2.054 -11.481 18.483 1.00 93.25 82 LYS A C 1
ATOM 650 O O . LYS A 1 82 ? -3.006 -11.667 19.261 1.00 93.25 82 LYS A O 1
ATOM 655 N N . PRO A 1 83 ? -2.103 -11.854 17.189 1.00 95.06 83 PRO A N 1
ATOM 656 C CA . PRO A 1 83 ? -3.185 -12.679 16.671 1.00 95.06 83 PRO A CA 1
ATOM 657 C C . PRO A 1 83 ? -3.272 -14.012 17.408 1.00 95.06 83 PRO A C 1
ATOM 659 O O . PRO A 1 83 ? -2.279 -14.544 17.906 1.00 95.06 83 PRO A O 1
ATOM 662 N N . THR A 1 84 ? -4.473 -14.584 17.438 1.00 97.31 84 THR A N 1
ATOM 663 C CA . THR A 1 84 ? -4.625 -15.992 17.809 1.00 97.31 84 THR A CA 1
ATOM 664 C C . THR A 1 84 ? -3.994 -16.867 16.722 1.00 97.31 84 THR A C 1
ATOM 666 O O . THR A 1 84 ? -3.932 -16.473 15.556 1.00 97.31 84 THR A O 1
ATOM 669 N N . LYS A 1 85 ? -3.558 -18.081 17.080 1.00 96.94 85 LYS A N 1
ATOM 670 C CA . LYS A 1 85 ? -3.013 -19.040 16.101 1.00 96.94 85 LYS A CA 1
ATOM 671 C C . LYS A 1 85 ? -4.007 -19.334 14.971 1.00 96.94 85 LYS A C 1
ATOM 673 O O . LYS A 1 85 ? -3.599 -19.432 13.823 1.00 96.94 85 LYS A O 1
ATOM 678 N N . ILE A 1 86 ? -5.299 -19.409 15.297 1.00 97.88 86 ILE A N 1
ATOM 679 C CA . ILE A 1 86 ? -6.378 -19.634 14.326 1.00 97.88 86 ILE A CA 1
ATOM 680 C C . ILE A 1 86 ? -6.487 -18.453 13.358 1.00 97.88 86 ILE A C 1
ATOM 682 O O . ILE A 1 86 ? -6.487 -18.664 12.151 1.00 97.88 86 ILE A O 1
ATOM 686 N N . ASN A 1 87 ? -6.515 -17.212 13.855 1.00 97.88 87 ASN A N 1
ATOM 687 C CA . ASN A 1 87 ? -6.597 -16.045 12.976 1.00 97.88 87 ASN A CA 1
ATOM 688 C C . ASN A 1 87 ? -5.365 -15.920 12.077 1.00 97.88 87 ASN A C 1
ATOM 690 O O . ASN A 1 87 ? -5.502 -15.562 10.912 1.00 97.88 87 ASN A O 1
ATOM 694 N N . LEU A 1 88 ? -4.175 -16.218 12.608 1.00 97.81 88 LEU A N 1
ATOM 695 C CA . LEU A 1 88 ? -2.949 -16.222 11.815 1.00 97.81 88 LEU A CA 1
ATOM 696 C C . LEU A 1 88 ? -2.984 -17.321 10.747 1.00 97.81 88 LEU A C 1
ATOM 698 O O . LEU A 1 88 ? -2.627 -17.064 9.605 1.00 97.81 88 LEU A O 1
ATOM 702 N N . PHE A 1 89 ? -3.466 -18.517 11.087 1.00 98.06 89 PHE A N 1
ATOM 703 C CA . PHE A 1 89 ? -3.654 -19.599 10.123 1.00 98.06 89 PHE A CA 1
ATOM 704 C C . PHE A 1 89 ? -4.632 -19.207 9.006 1.00 98.06 89 PHE A C 1
ATOM 706 O O . PHE A 1 89 ? -4.308 -19.368 7.835 1.00 98.06 89 PHE A O 1
ATOM 713 N N . ILE A 1 90 ? -5.778 -18.606 9.345 1.00 98.38 90 ILE A N 1
ATOM 714 C CA . ILE A 1 90 ? -6.737 -18.089 8.355 1.00 98.38 90 ILE A CA 1
ATOM 715 C C . ILE A 1 90 ? -6.084 -17.008 7.481 1.00 98.38 90 ILE A C 1
ATOM 717 O O . ILE A 1 90 ? -6.244 -17.032 6.265 1.00 98.38 90 ILE A O 1
ATOM 721 N N . ALA A 1 91 ? -5.314 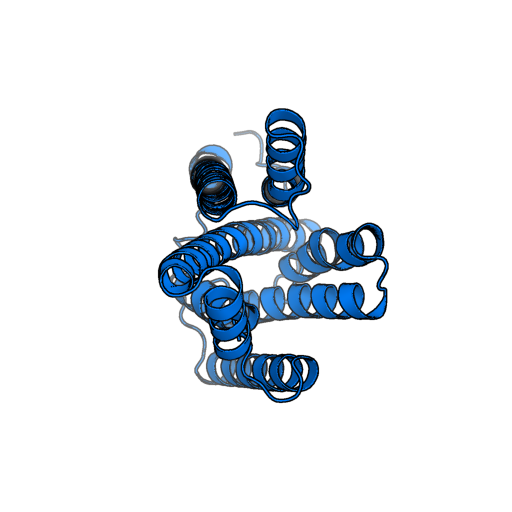-16.089 8.069 1.00 98.19 91 ALA A N 1
ATOM 722 C CA . ALA A 1 91 ? -4.597 -15.059 7.319 1.00 98.19 91 ALA A CA 1
ATOM 723 C C . ALA A 1 91 ? -3.591 -15.661 6.319 1.00 98.19 91 ALA A C 1
ATOM 725 O O . ALA A 1 91 ? -3.509 -15.201 5.183 1.00 98.19 91 ALA A O 1
ATOM 726 N N . LEU A 1 92 ? -2.875 -16.721 6.707 1.00 98.12 92 LEU A N 1
ATOM 727 C CA . LEU A 1 92 ? -1.954 -17.440 5.822 1.00 98.12 92 LEU A CA 1
ATOM 728 C C . LEU A 1 92 ? -2.681 -18.223 4.719 1.00 98.12 92 LEU A C 1
ATOM 730 O O . LEU A 1 92 ? -2.183 -18.285 3.599 1.00 98.12 92 LEU A O 1
ATOM 734 N N . LEU A 1 93 ? -3.864 -18.778 4.998 1.00 98.19 93 LEU A N 1
ATOM 735 C CA . LEU A 1 93 ? -4.703 -19.399 3.967 1.00 98.19 93 LEU A CA 1
ATOM 736 C C . LEU A 1 93 ? -5.203 -18.373 2.943 1.00 98.19 93 LEU A C 1
ATOM 738 O O . LEU A 1 93 ? -5.196 -18.654 1.746 1.00 98.19 93 LEU A O 1
ATOM 742 N N . LEU A 1 94 ? -5.606 -17.181 3.394 1.00 98.06 94 LEU A N 1
ATOM 743 C CA . LEU A 1 94 ? -6.000 -16.087 2.501 1.00 98.06 94 LEU A CA 1
ATOM 744 C C . LEU A 1 94 ? -4.820 -15.601 1.652 1.00 98.06 94 LEU A C 1
ATOM 746 O O . LEU A 1 94 ? -4.993 -15.397 0.454 1.00 98.06 94 LEU A O 1
ATOM 750 N N . LEU A 1 95 ? -3.624 -15.493 2.241 1.00 97.94 95 LEU A N 1
ATOM 751 C CA . LEU A 1 95 ? -2.389 -15.210 1.507 1.00 97.94 95 LEU A CA 1
ATOM 752 C C . LEU A 1 95 ? -2.130 -16.265 0.425 1.00 97.94 95 LEU A C 1
ATOM 754 O O . LEU A 1 95 ? -1.975 -15.914 -0.738 1.00 97.94 95 LEU A O 1
ATOM 758 N N . ALA A 1 96 ? -2.134 -17.552 0.781 1.00 97.75 96 ALA A N 1
ATOM 759 C CA . ALA A 1 96 ? -1.923 -18.631 -0.184 1.00 97.75 96 ALA A CA 1
ATOM 760 C C . ALA A 1 96 ? -2.967 -18.607 -1.313 1.00 97.75 96 ALA A C 1
ATOM 762 O O . ALA A 1 96 ? -2.624 -18.793 -2.477 1.00 97.75 96 ALA A O 1
ATOM 763 N N . SER A 1 97 ? -4.228 -18.325 -0.977 1.00 96.06 97 SER A N 1
ATOM 764 C CA . SER A 1 97 ? -5.314 -18.212 -1.956 1.00 96.06 97 SER A CA 1
ATOM 765 C C . SER A 1 97 ? -5.090 -17.045 -2.919 1.00 96.06 97 SER A C 1
ATOM 767 O O . SER A 1 97 ? -5.239 -17.229 -4.124 1.00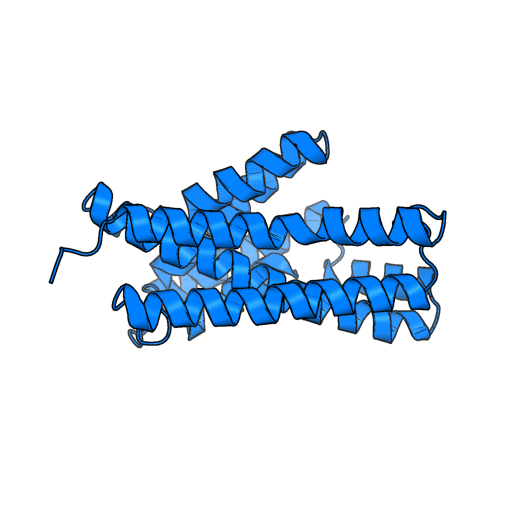 96.06 97 SER A O 1
ATOM 769 N N . ALA A 1 98 ? -4.685 -15.874 -2.414 1.00 95.25 98 ALA A N 1
ATOM 770 C CA . ALA A 1 98 ? -4.359 -14.720 -3.251 1.00 95.25 98 ALA A CA 1
ATOM 771 C C . ALA A 1 98 ? -3.203 -15.035 -4.210 1.00 95.25 98 ALA A C 1
ATOM 773 O O . ALA A 1 98 ? -3.354 -14.838 -5.410 1.00 95.25 98 ALA A O 1
ATOM 774 N N . ILE A 1 99 ? -2.122 -15.650 -3.718 1.00 95.56 99 ILE A N 1
ATOM 775 C CA . ILE A 1 99 ? -0.976 -16.048 -4.552 1.00 95.56 99 ILE A CA 1
ATOM 776 C C . ILE A 1 99 ? -1.399 -17.022 -5.658 1.00 95.56 99 ILE A C 1
ATOM 778 O O . ILE A 1 99 ? -0.965 -16.887 -6.801 1.00 95.56 99 ILE A O 1
ATOM 782 N N . ILE A 1 100 ? -2.251 -18.008 -5.351 1.00 95.44 100 ILE A N 1
ATOM 783 C CA . ILE A 1 100 ? -2.753 -18.966 -6.350 1.00 95.44 100 ILE A CA 1
ATOM 784 C C . ILE A 1 100 ? -3.549 -18.240 -7.439 1.00 95.44 100 ILE A C 1
ATOM 786 O O . ILE A 1 100 ? -3.332 -18.496 -8.625 1.00 95.44 100 ILE A O 1
ATOM 790 N N . VAL A 1 101 ? -4.446 -17.329 -7.049 1.00 92.81 101 VAL A N 1
ATOM 791 C CA . VAL A 1 101 ? -5.257 -16.553 -7.996 1.00 92.81 101 VAL A CA 1
ATOM 792 C C . VAL A 1 101 ? -4.370 -15.650 -8.853 1.00 92.81 101 VAL A C 1
ATOM 794 O O . VAL A 1 101 ? -4.480 -15.699 -10.078 1.00 92.81 101 VAL A O 1
ATOM 797 N N . THR A 1 102 ? -3.449 -14.891 -8.252 1.00 92.06 102 THR A N 1
ATOM 798 C CA . THR A 1 102 ? -2.498 -14.043 -8.985 1.00 92.06 102 THR A CA 1
ATOM 799 C C . THR A 1 102 ? -1.660 -14.880 -9.948 1.00 92.06 102 THR A C 1
ATOM 801 O O . THR A 1 102 ? -1.580 -14.568 -11.132 1.00 92.06 102 THR A O 1
ATOM 804 N N . THR A 1 103 ? -1.119 -16.012 -9.501 1.00 93.69 103 THR A N 1
ATOM 805 C CA . THR A 1 103 ? -0.328 -16.915 -10.353 1.00 93.69 103 THR A CA 1
ATOM 806 C C . THR A 1 103 ? -1.137 -17.430 -11.545 1.00 93.69 103 THR A C 1
ATOM 808 O O . THR A 1 103 ? -0.624 -17.472 -12.664 1.00 93.69 103 THR A O 1
ATOM 811 N N . ALA A 1 104 ? -2.410 -17.786 -11.346 1.00 92.25 104 ALA A N 1
ATOM 812 C CA . ALA A 1 104 ? -3.292 -18.201 -12.435 1.00 92.25 104 ALA A CA 1
ATOM 813 C C . ALA A 1 104 ? -3.535 -17.064 -13.446 1.00 92.25 104 ALA A C 1
ATOM 815 O O . ALA A 1 104 ? -3.469 -17.298 -14.653 1.00 92.25 104 ALA A O 1
ATOM 816 N N . LEU A 1 105 ? -3.737 -15.828 -12.971 1.00 88.44 105 LEU A N 1
ATOM 817 C CA . LEU A 1 105 ? -3.888 -14.639 -13.822 1.00 88.44 105 LEU A CA 1
ATOM 818 C C . LEU A 1 105 ? -2.610 -14.305 -14.608 1.00 88.44 105 LEU A C 1
ATOM 820 O O . LEU A 1 105 ? -2.680 -13.782 -15.718 1.00 88.44 105 LEU A O 1
ATOM 824 N N . TRP A 1 106 ? -1.444 -14.656 -14.067 1.00 88.75 106 TRP A N 1
ATOM 825 C CA . TRP A 1 106 ? -0.131 -14.453 -14.683 1.00 88.75 106 TRP A CA 1
ATOM 826 C C . TRP A 1 106 ? 0.343 -15.658 -15.518 1.00 88.75 106 TRP A C 1
ATOM 828 O O . TRP A 1 106 ? 1.543 -15.907 -15.653 1.00 88.75 106 TRP A O 1
ATOM 838 N N . ASN A 1 107 ? -0.589 -16.404 -16.125 1.00 92.06 107 ASN A N 1
ATOM 839 C CA . ASN A 1 107 ? -0.314 -17.582 -16.961 1.00 92.06 107 ASN A CA 1
ATOM 840 C C . ASN A 1 107 ? 0.523 -18.656 -16.238 1.00 92.06 107 ASN A C 1
ATOM 842 O O . ASN A 1 107 ? 1.480 -19.194 -16.799 1.00 92.06 107 ASN A O 1
ATOM 846 N N . PHE A 1 108 ? 0.173 -18.944 -14.982 1.00 91.69 108 PHE A N 1
ATOM 847 C CA . PHE A 1 108 ? 0.853 -19.904 -14.104 1.00 91.69 108 PHE A CA 1
ATOM 848 C C . PHE A 1 108 ? 2.321 -19.569 -13.802 1.00 91.69 108 PHE A C 1
ATOM 850 O O . PHE A 1 108 ? 3.113 -20.449 -13.461 1.00 91.69 108 PHE A O 1
ATOM 857 N N . LYS A 1 109 ? 2.694 -18.289 -13.894 1.00 92.94 109 LYS A N 1
ATOM 858 C CA . LYS A 1 109 ? 3.994 -17.785 -13.444 1.00 92.94 109 LYS A CA 1
ATOM 859 C C . LYS A 1 109 ? 3.816 -16.980 -12.168 1.00 92.94 109 LYS A C 1
ATOM 861 O O . LYS A 1 109 ? 2.906 -16.164 -12.072 1.00 92.94 109 LYS A O 1
ATOM 866 N N . LEU A 1 110 ? 4.724 -17.174 -11.214 1.00 94.44 110 LEU A N 1
ATOM 867 C CA . LEU A 1 110 ? 4.808 -16.297 -10.049 1.00 94.44 110 LEU A CA 1
ATOM 868 C C . LEU A 1 110 ? 5.095 -14.870 -10.523 1.00 94.44 110 LEU A C 1
ATOM 870 O O . LEU A 1 110 ? 6.054 -14.657 -11.275 1.00 94.44 110 LEU A O 1
ATOM 874 N N . LYS A 1 111 ? 4.294 -13.907 -10.059 1.00 94.38 111 LYS A N 1
ATOM 875 C CA . LYS A 1 111 ? 4.396 -12.496 -10.448 1.00 94.38 111 LYS A CA 1
ATOM 876 C C . LYS A 1 111 ? 5.831 -11.940 -10.348 1.00 94.38 111 LYS A C 1
ATOM 878 O O . LYS A 1 111 ? 6.307 -11.436 -11.365 1.00 94.38 111 LYS A O 1
ATOM 883 N N . PRO A 1 112 ? 6.598 -12.156 -9.254 1.00 96.56 112 PRO A N 1
ATOM 884 C CA . PRO A 1 112 ? 7.982 -11.682 -9.165 1.00 96.56 112 PRO A CA 1
ATOM 885 C C . PRO A 1 112 ? 8.901 -12.214 -10.263 1.00 96.56 112 PRO A C 1
ATOM 887 O O . PRO A 1 112 ? 9.758 -11.500 -10.775 1.00 96.56 112 PRO A O 1
ATOM 890 N N . VAL A 1 113 ? 8.727 -13.481 -10.647 1.00 96.12 113 VAL A N 1
ATOM 891 C CA . VAL A 1 113 ? 9.553 -14.129 -11.675 1.00 96.12 113 VAL A CA 1
ATOM 892 C C . VAL A 1 113 ? 9.207 -13.579 -13.055 1.00 96.12 113 VAL A C 1
ATOM 894 O O . VAL A 1 113 ? 10.098 -13.342 -13.877 1.00 96.12 113 VAL A O 1
ATOM 897 N N . ALA A 1 114 ? 7.915 -13.364 -13.313 1.00 95.62 114 ALA A N 1
ATOM 898 C CA . ALA A 1 114 ? 7.447 -12.758 -14.550 1.00 95.62 114 ALA A CA 1
ATOM 899 C C . ALA A 1 114 ? 7.955 -11.314 -14.685 1.00 95.62 114 ALA A C 1
ATOM 901 O O . ALA A 1 114 ? 8.521 -10.968 -15.720 1.00 95.62 114 ALA A O 1
ATOM 902 N N . GLU A 1 115 ? 7.825 -10.505 -13.634 1.00 96.06 115 GLU A N 1
ATOM 903 C CA . GLU A 1 115 ? 8.295 -9.117 -13.592 1.00 96.06 115 GLU A CA 1
ATOM 904 C C . GLU A 1 115 ? 9.810 -9.012 -13.744 1.00 96.06 115 GLU A C 1
ATOM 906 O O . GLU A 1 115 ? 10.286 -8.251 -14.586 1.00 96.06 115 GLU A O 1
ATOM 911 N N . PHE A 1 116 ? 10.572 -9.839 -13.027 1.00 96.94 116 PHE A N 1
ATOM 912 C CA . PHE A 1 116 ? 12.023 -9.896 -13.185 1.00 96.94 116 PHE A CA 1
ATOM 913 C C . PHE A 1 116 ? 12.418 -10.207 -14.634 1.00 96.94 116 PHE A C 1
ATOM 915 O O . PHE A 1 116 ? 13.249 -9.518 -15.223 1.00 96.94 116 PHE A O 1
ATOM 922 N N . SER A 1 117 ? 11.767 -11.199 -15.249 1.00 95.81 117 SER A N 1
ATOM 923 C CA . SER A 1 117 ? 12.026 -11.566 -16.647 1.00 95.81 117 SER A CA 1
ATOM 924 C C . SER A 1 117 ? 11.703 -10.424 -17.618 1.00 95.81 117 SER A C 1
ATOM 926 O O . SER A 1 117 ? 12.423 -10.237 -18.600 1.00 95.81 117 SER A O 1
ATOM 928 N N . MET A 1 118 ? 10.640 -9.653 -17.358 1.00 94.56 118 MET A N 1
ATOM 929 C CA . MET A 1 118 ? 10.280 -8.483 -18.167 1.00 94.56 118 MET A CA 1
ATOM 930 C C . MET A 1 118 ? 11.342 -7.386 -18.068 1.00 94.56 118 MET A C 1
ATOM 932 O O . MET A 1 118 ? 11.775 -6.878 -19.097 1.00 94.56 118 MET A O 1
ATOM 936 N N . HIS A 1 119 ? 11.834 -7.088 -16.867 1.00 95.25 119 HIS A N 1
ATOM 937 C CA . HIS A 1 119 ? 12.885 -6.087 -16.667 1.00 95.25 119 HIS A CA 1
ATOM 938 C C . HIS A 1 119 ? 14.213 -6.460 -17.317 1.00 95.25 119 HIS A C 1
ATOM 940 O O . HIS A 1 119 ? 14.833 -5.627 -17.979 1.00 95.25 119 HIS A O 1
ATOM 946 N N . ILE A 1 120 ? 14.633 -7.722 -17.197 1.00 96.94 120 ILE A N 1
ATOM 947 C CA . ILE A 1 120 ? 15.832 -8.220 -17.885 1.00 96.94 120 ILE A CA 1
ATOM 948 C C . ILE A 1 120 ? 15.671 -8.120 -19.405 1.00 96.94 120 ILE A C 1
ATOM 950 O O . ILE A 1 120 ? 16.615 -7.756 -20.104 1.00 96.94 120 ILE A O 1
ATOM 954 N N . LYS A 1 121 ? 14.473 -8.395 -19.932 1.00 95.56 121 LYS A N 1
ATOM 955 C CA . LYS A 1 121 ? 14.190 -8.254 -21.363 1.00 95.56 121 LYS A CA 1
ATOM 956 C C . LYS A 1 121 ? 14.235 -6.791 -21.824 1.00 95.56 121 LYS A C 1
ATOM 958 O O . LYS A 1 121 ? 14.720 -6.538 -22.922 1.00 95.56 121 LYS A O 1
ATOM 963 N N . SER A 1 122 ? 13.746 -5.854 -21.012 1.00 92.75 122 SER A N 1
ATOM 964 C CA . SER A 1 122 ? 13.687 -4.427 -21.360 1.00 92.75 122 SER A CA 1
ATOM 965 C C . SER A 1 122 ? 15.038 -3.717 -21.245 1.00 92.75 122 SER A C 1
ATOM 967 O O . SER A 1 122 ? 15.363 -2.892 -22.094 1.00 92.75 122 SER A O 1
ATOM 969 N N . PHE A 1 123 ? 15.837 -4.035 -20.221 1.00 93.88 123 PHE A N 1
ATOM 970 C CA . PHE A 1 123 ? 17.040 -3.263 -19.873 1.00 93.88 123 PHE A CA 1
ATOM 971 C C . PHE A 1 123 ? 18.329 -4.098 -19.785 1.00 93.88 123 PHE A C 1
ATOM 973 O O . PHE A 1 123 ? 19.376 -3.591 -19.377 1.00 93.88 123 PHE A O 1
ATOM 980 N N . GLY A 1 124 ? 18.292 -5.385 -20.138 1.00 94.81 124 GLY A N 1
ATOM 981 C CA . GLY A 1 124 ? 19.444 -6.277 -20.004 1.00 94.81 124 GLY A CA 1
ATOM 982 C C . GLY A 1 124 ? 19.870 -6.433 -18.541 1.00 94.81 124 GLY A C 1
ATOM 983 O O . GLY A 1 124 ? 19.039 -6.614 -17.653 1.00 94.81 124 GLY A O 1
ATOM 984 N N . THR A 1 125 ? 21.171 -6.334 -18.260 1.00 93.94 125 THR A N 1
ATOM 985 C CA . THR A 1 125 ? 21.709 -6.448 -16.890 1.00 93.94 125 THR A CA 1
ATOM 986 C C . THR A 1 125 ? 21.245 -5.319 -15.965 1.00 93.94 125 THR A C 1
ATOM 988 O O . THR A 1 125 ? 21.091 -5.544 -14.764 1.00 93.94 125 THR A O 1
ATOM 991 N N . LEU A 1 126 ? 20.942 -4.133 -16.509 1.00 95.69 126 LEU A N 1
ATOM 992 C CA . LEU A 1 126 ? 20.363 -3.017 -15.752 1.00 95.69 126 LEU A CA 1
ATOM 993 C C . LEU A 1 126 ? 18.930 -3.313 -15.281 1.00 95.69 126 LEU A C 1
ATOM 995 O O . LEU A 1 126 ? 18.462 -2.707 -14.318 1.00 95.69 126 LEU A O 1
ATOM 999 N N . GLY A 1 127 ? 18.263 -4.306 -15.880 1.00 95.19 127 GLY A N 1
ATOM 1000 C CA . GLY A 1 127 ? 16.950 -4.784 -15.447 1.00 95.19 127 GLY A CA 1
ATOM 1001 C C . GLY A 1 127 ? 16.931 -5.286 -14.002 1.00 95.19 127 GLY A C 1
ATOM 1002 O O . GLY A 1 127 ? 15.907 -5.177 -13.337 1.00 95.19 127 GLY A O 1
ATOM 1003 N N . ILE A 1 128 ? 18.067 -5.748 -13.464 1.00 96.81 128 ILE A N 1
ATOM 1004 C CA . ILE A 1 128 ? 18.180 -6.111 -12.041 1.00 96.81 128 ILE A CA 1
ATOM 1005 C C . ILE A 1 128 ? 17.930 -4.884 -11.155 1.00 96.81 128 ILE A C 1
ATOM 1007 O O . ILE A 1 128 ? 17.206 -4.968 -10.166 1.00 96.81 128 ILE A O 1
ATOM 1011 N N . ILE A 1 129 ? 18.508 -3.736 -11.518 1.00 96.94 129 ILE A N 1
ATOM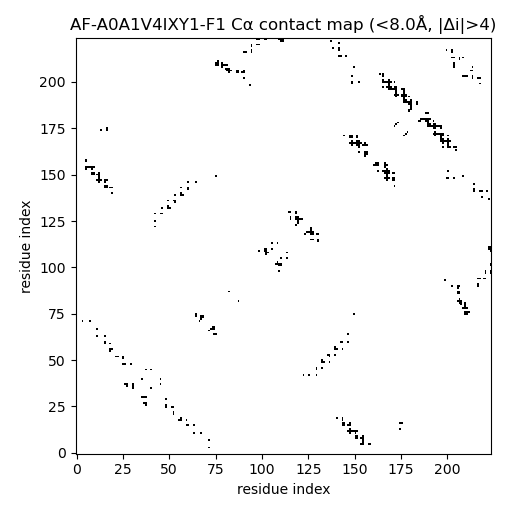 1012 C CA . ILE A 1 129 ? 18.367 -2.490 -10.757 1.00 96.94 129 ILE A CA 1
ATOM 1013 C C . ILE A 1 129 ? 16.936 -1.963 -10.878 1.00 96.94 129 ILE A C 1
ATOM 1015 O O . ILE A 1 129 ? 16.345 -1.614 -9.859 1.00 96.94 129 ILE A O 1
ATOM 1019 N N . SER A 1 130 ? 16.362 -1.957 -12.088 1.00 95.88 130 SER A N 1
ATOM 1020 C CA . SER A 1 130 ? 14.971 -1.515 -12.291 1.00 95.88 130 SER A CA 1
ATOM 1021 C C . SER A 1 130 ? 13.982 -2.395 -11.510 1.00 95.88 130 SER A C 1
ATOM 1023 O O . SER A 1 130 ? 13.120 -1.878 -10.802 1.00 95.88 130 SER A O 1
ATOM 1025 N N . PHE A 1 131 ? 14.187 -3.717 -11.485 1.00 97.38 131 PHE A N 1
ATOM 1026 C CA . PHE A 1 131 ? 13.387 -4.626 -10.661 1.00 97.38 131 PHE A CA 1
ATOM 1027 C C . PHE A 1 131 ? 13.497 -4.324 -9.155 1.00 97.38 131 PHE A C 1
ATOM 1029 O O . PHE A 1 131 ? 12.487 -4.292 -8.453 1.00 97.38 131 PHE A O 1
ATOM 1036 N N . ILE A 1 132 ? 14.704 -4.055 -8.641 1.00 97.75 132 ILE A N 1
ATOM 1037 C CA . ILE A 1 132 ? 14.892 -3.661 -7.233 1.00 97.75 132 ILE A CA 1
ATOM 1038 C C . ILE A 1 132 ? 14.167 -2.340 -6.938 1.00 97.75 132 ILE A C 1
ATOM 1040 O O . ILE A 1 132 ? 13.482 -2.241 -5.919 1.00 97.75 132 ILE A O 1
ATOM 1044 N N . LEU A 1 133 ? 14.275 -1.343 -7.824 1.00 97.50 133 LEU A N 1
ATOM 1045 C CA . LEU A 1 133 ? 13.570 -0.065 -7.684 1.00 97.50 133 LEU A CA 1
ATOM 1046 C C . LEU A 1 133 ? 12.050 -0.258 -7.664 1.00 97.50 133 LEU A C 1
ATOM 1048 O O . LEU A 1 133 ? 11.394 0.292 -6.780 1.00 97.50 133 LEU A O 1
ATOM 1052 N N . GLN A 1 134 ? 11.504 -1.097 -8.548 1.00 97.19 134 GLN A N 1
ATOM 1053 C CA . GLN A 1 134 ? 10.083 -1.450 -8.548 1.00 97.19 134 GLN A CA 1
ATOM 1054 C C . GLN A 1 134 ? 9.646 -2.075 -7.214 1.00 97.19 134 GLN A C 1
ATOM 1056 O O . GLN A 1 134 ? 8.578 -1.755 -6.697 1.00 97.19 134 GLN A O 1
ATOM 1061 N N . TYR A 1 135 ? 10.463 -2.937 -6.609 1.00 97.12 135 TYR A N 1
ATOM 1062 C CA . TYR A 1 135 ? 10.107 -3.563 -5.332 1.00 97.12 135 TYR A CA 1
ATOM 1063 C C . TYR A 1 135 ? 10.188 -2.593 -4.151 1.00 97.12 135 TYR A C 1
ATOM 1065 O O . TYR A 1 135 ? 9.365 -2.673 -3.239 1.00 97.12 135 TYR A O 1
ATOM 1073 N N . ILE A 1 1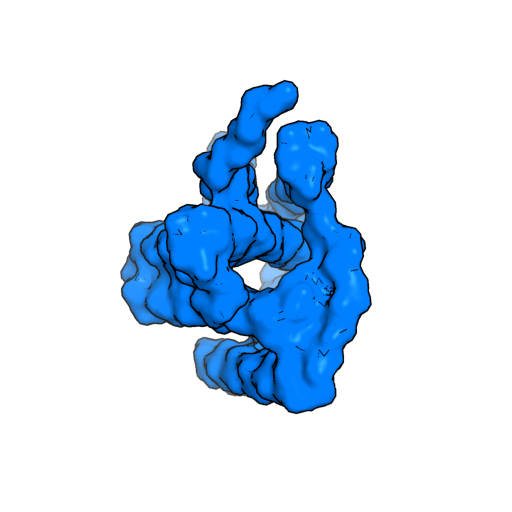36 ? 11.118 -1.635 -4.174 1.00 98.19 136 ILE A N 1
ATOM 1074 C CA . ILE A 1 136 ? 11.132 -0.527 -3.207 1.00 98.19 136 ILE A CA 1
ATOM 1075 C C . ILE A 1 136 ? 9.884 0.344 -3.398 1.00 98.19 136 ILE A C 1
ATOM 1077 O O . ILE A 1 136 ? 9.227 0.702 -2.421 1.00 98.19 136 ILE A O 1
ATOM 1081 N N . TYR A 1 137 ? 9.518 0.636 -4.644 1.00 97.81 137 TYR A N 1
ATOM 1082 C CA . TYR A 1 137 ? 8.283 1.335 -4.987 1.00 97.81 137 TYR A CA 1
ATOM 1083 C C . TYR A 1 137 ? 7.048 0.608 -4.423 1.00 97.81 137 TYR A C 1
ATOM 1085 O O . TYR A 1 137 ? 6.260 1.226 -3.706 1.00 97.81 137 TYR A O 1
ATOM 1093 N N . TYR A 1 138 ? 6.933 -0.712 -4.610 1.00 97.94 138 TYR A N 1
ATOM 1094 C CA . TYR A 1 138 ? 5.832 -1.517 -4.062 1.00 97.94 138 TYR A CA 1
ATOM 1095 C C . TYR A 1 138 ? 5.770 -1.506 -2.535 1.00 97.94 138 TYR A C 1
ATOM 1097 O O . TYR A 1 138 ? 4.679 -1.507 -1.963 1.00 97.94 138 TYR A O 1
ATOM 1105 N N . VAL A 1 139 ? 6.915 -1.453 -1.846 1.00 98.44 139 VAL A N 1
ATOM 1106 C CA . VAL A 1 139 ? 6.936 -1.291 -0.385 1.00 98.44 139 VAL A CA 1
ATOM 1107 C C . VAL A 1 139 ? 6.224 0.003 0.017 1.00 98.44 139 VAL A C 1
ATOM 1109 O O . VAL A 1 139 ? 5.360 -0.029 0.894 1.00 98.44 139 VAL A O 1
ATOM 1112 N N . PHE A 1 140 ? 6.539 1.131 -0.626 1.00 98.25 140 PHE A N 1
ATOM 1113 C CA . PHE A 1 140 ? 5.923 2.420 -0.292 1.00 98.25 140 PHE A CA 1
ATOM 1114 C C . PHE A 1 140 ? 4.464 2.532 -0.745 1.00 98.25 140 PHE A C 1
ATOM 1116 O O . PHE A 1 140 ? 3.656 3.109 -0.011 1.00 98.25 140 PHE A O 1
ATOM 1123 N N . GLU A 1 141 ? 4.102 1.917 -1.872 1.00 97.25 141 GLU A N 1
ATOM 1124 C CA . GLU A 1 141 ? 2.704 1.791 -2.295 1.00 97.25 141 GLU A CA 1
ATOM 1125 C C . GLU A 1 141 ? 1.873 1.104 -1.205 1.00 97.25 141 GLU A C 1
ATOM 1127 O O . GLU A 1 141 ? 0.838 1.613 -0.767 1.00 97.25 141 GLU A O 1
ATOM 1132 N N . ILE A 1 142 ? 2.382 -0.013 -0.676 1.00 97.94 142 ILE A N 1
ATOM 1133 C CA . ILE A 1 142 ? 1.700 -0.782 0.364 1.00 97.94 142 ILE A CA 1
ATOM 1134 C C . ILE A 1 142 ? 1.743 -0.095 1.726 1.00 97.94 142 ILE A C 1
ATOM 1136 O O . ILE A 1 142 ? 0.790 -0.233 2.498 1.00 97.94 142 ILE A O 1
ATOM 1140 N N . VAL A 1 143 ? 2.764 0.711 2.028 1.00 98.31 143 VAL A N 1
ATOM 1141 C CA . VAL A 1 143 ? 2.731 1.593 3.206 1.00 98.31 143 VAL A CA 1
ATOM 1142 C C . VAL A 1 143 ? 1.533 2.541 3.117 1.00 98.31 143 VAL A C 1
ATOM 1144 O O . VAL A 1 143 ? 0.738 2.599 4.058 1.00 98.31 143 VAL A O 1
ATOM 1147 N N . LEU A 1 144 ? 1.350 3.236 1.991 1.00 98.19 144 LEU A N 1
ATOM 1148 C CA . LEU A 1 144 ? 0.220 4.148 1.795 1.00 98.19 144 LEU A CA 1
ATOM 1149 C C . LEU A 1 144 ? -1.122 3.403 1.784 1.00 98.19 144 LEU A C 1
ATOM 1151 O O . LEU A 1 144 ? -2.054 3.840 2.461 1.00 98.19 144 LEU A O 1
ATOM 1155 N N . ALA A 1 145 ? -1.221 2.249 1.118 1.00 97.75 145 ALA A N 1
ATOM 1156 C CA . ALA A 1 145 ? -2.423 1.412 1.152 1.00 97.75 145 ALA A CA 1
ATOM 1157 C C . ALA A 1 145 ? -2.776 0.980 2.586 1.00 97.75 145 ALA A C 1
ATOM 1159 O O . ALA A 1 145 ? -3.933 1.036 3.009 1.00 97.75 145 ALA A O 1
ATOM 1160 N N . THR A 1 146 ? -1.770 0.637 3.389 1.00 98.00 146 THR A N 1
ATOM 1161 C CA . THR A 1 146 ? -1.960 0.269 4.795 1.00 98.00 146 THR A CA 1
ATOM 1162 C C . THR A 1 146 ? -2.371 1.467 5.658 1.00 98.00 146 THR A C 1
ATOM 1164 O O . THR A 1 146 ? -3.144 1.298 6.608 1.00 98.00 146 THR A O 1
ATOM 1167 N N . LEU A 1 147 ? -1.929 2.688 5.329 1.00 98.19 147 LEU A N 1
ATOM 1168 C CA . LEU A 1 147 ? -2.433 3.917 5.953 1.00 98.19 147 LEU A CA 1
ATOM 1169 C C . LEU A 1 147 ? -3.909 4.157 5.610 1.00 98.19 147 LEU A C 1
ATOM 1171 O O . LEU A 1 147 ? -4.693 4.424 6.524 1.00 98.19 147 LEU A O 1
ATOM 1175 N N . ILE A 1 148 ? -4.317 3.975 4.346 1.00 98.38 148 ILE A N 1
ATOM 1176 C CA . ILE A 1 148 ? -5.732 4.037 3.930 1.00 98.38 148 ILE A CA 1
ATOM 1177 C C . ILE A 1 148 ? -6.562 3.053 4.758 1.00 98.38 148 ILE A C 1
ATOM 1179 O O . ILE A 1 148 ? -7.567 3.447 5.352 1.00 98.38 148 ILE A O 1
ATOM 1183 N N . ILE A 1 149 ? -6.113 1.797 4.861 1.00 98.56 149 ILE A N 1
ATOM 1184 C CA . ILE A 1 149 ? -6.795 0.764 5.650 1.00 98.56 149 ILE A CA 1
ATOM 1185 C C . ILE A 1 149 ? -6.864 1.171 7.122 1.00 98.56 149 ILE A C 1
ATOM 1187 O O . ILE A 1 149 ? -7.936 1.139 7.717 1.00 98.56 149 ILE A O 1
ATOM 1191 N N . SER A 1 150 ? -5.751 1.585 7.724 1.00 98.06 150 SER A N 1
ATOM 1192 C CA . SER A 1 150 ? -5.689 1.893 9.157 1.00 98.06 150 SER A CA 1
ATOM 1193 C C . SER A 1 150 ? -6.579 3.082 9.530 1.00 98.06 150 SER A C 1
ATOM 1195 O O . SER A 1 150 ? -7.342 3.021 10.499 1.00 98.06 150 SER A O 1
ATOM 1197 N N . PHE A 1 151 ? -6.522 4.163 8.749 1.00 98.19 151 PHE A N 1
ATOM 1198 C CA . PHE A 1 151 ? -7.332 5.357 8.975 1.00 98.19 151 PHE A CA 1
ATOM 1199 C C . PHE A 1 151 ? -8.805 5.123 8.622 1.00 98.19 151 PHE A C 1
ATOM 1201 O O . PHE A 1 151 ? -9.684 5.481 9.408 1.00 98.19 151 PHE A O 1
ATOM 1208 N N . GLY A 1 152 ? -9.090 4.453 7.503 1.00 98.12 152 GLY A N 1
ATOM 1209 C CA . GLY A 1 152 ? -10.445 4.062 7.114 1.00 98.12 152 GLY A CA 1
ATOM 1210 C C . GLY A 1 152 ? -11.096 3.132 8.137 1.00 98.12 152 GLY A C 1
ATOM 1211 O O . GLY A 1 152 ? -12.257 3.324 8.503 1.00 98.12 152 GLY A O 1
ATOM 1212 N N . GLN A 1 153 ? -10.327 2.190 8.691 1.00 98.12 153 GLN A N 1
ATOM 1213 C CA . GLN A 1 153 ? -10.792 1.312 9.759 1.00 98.12 153 GLN A CA 1
ATOM 1214 C C . GLN A 1 153 ? -11.148 2.117 11.005 1.00 98.12 153 GLN A C 1
ATOM 1216 O O . GLN A 1 153 ? -12.230 1.939 11.559 1.00 98.12 153 GLN A O 1
ATOM 1221 N N . LYS A 1 154 ? -10.278 3.044 11.425 1.00 97.06 154 LYS A N 1
ATOM 1222 C CA . LYS A 1 154 ? -10.541 3.894 12.590 1.00 97.06 154 LYS A CA 1
ATOM 1223 C C . LYS A 1 154 ? -11.770 4.785 12.388 1.00 97.06 154 LYS A C 1
ATOM 1225 O O . LYS A 1 154 ? -12.558 4.943 13.320 1.00 97.06 154 LYS A O 1
ATOM 1230 N N . PHE A 1 155 ? -11.957 5.338 11.190 1.00 97.56 155 PHE A N 1
ATOM 1231 C CA . PHE A 1 155 ? -13.159 6.089 10.834 1.00 97.56 155 PHE A CA 1
ATOM 1232 C C . PHE A 1 155 ? -14.421 5.226 10.959 1.00 97.56 155 PHE A C 1
ATOM 1234 O O . PHE A 1 155 ? -15.356 5.620 11.657 1.00 97.56 155 PHE A O 1
ATOM 1241 N N . GLY A 1 156 ? -14.438 4.049 10.329 1.00 97.25 156 GLY A N 1
ATOM 1242 C CA . GLY A 1 156 ? -15.592 3.153 10.342 1.00 97.25 156 GLY A CA 1
ATOM 1243 C C . GLY A 1 156 ? -15.924 2.616 11.736 1.00 97.25 156 GLY A C 1
ATOM 1244 O O . GLY A 1 156 ? -17.088 2.638 12.137 1.00 97.25 156 GLY A O 1
ATOM 1245 N N . ASP A 1 157 ? -14.905 2.248 12.520 1.00 96.50 157 ASP A N 1
ATOM 1246 C CA . ASP A 1 157 ? -15.058 1.832 13.919 1.00 96.50 157 ASP A CA 1
ATOM 1247 C C . ASP A 1 157 ? -15.804 2.899 14.740 1.00 96.50 157 ASP A C 1
ATOM 1249 O O . ASP A 1 157 ? -16.705 2.576 15.515 1.00 96.50 157 ASP A O 1
ATOM 1253 N N . LEU A 1 158 ? -15.446 4.178 14.565 1.00 95.38 158 LEU A N 1
ATOM 1254 C CA . LEU A 1 158 ? -16.059 5.304 15.278 1.00 95.38 158 LEU A CA 1
ATOM 1255 C C . LEU A 1 158 ? -17.437 5.681 14.720 1.00 95.38 158 LEU A C 1
ATOM 1257 O O . LEU A 1 158 ? -18.327 6.064 15.479 1.00 95.38 158 LEU A O 1
ATOM 1261 N N . MET A 1 159 ? -17.610 5.619 13.399 1.00 96.50 159 MET A N 1
ATOM 1262 C CA . MET A 1 159 ? -18.846 6.008 12.719 1.00 96.50 159 MET A CA 1
ATOM 1263 C C . MET A 1 159 ? -19.969 5.003 12.975 1.00 96.50 159 MET A C 1
ATOM 1265 O O . MET A 1 159 ? -21.080 5.408 13.313 1.00 96.50 159 MET A O 1
ATOM 1269 N N . PHE A 1 160 ? -19.665 3.712 12.846 1.00 94.69 160 PHE A N 1
ATOM 1270 C CA . PHE A 1 160 ? -20.644 2.625 12.876 1.00 94.69 160 PHE A CA 1
ATOM 1271 C C . PHE A 1 160 ? -20.600 1.800 14.164 1.00 94.69 160 PHE A C 1
ATOM 1273 O O . PHE A 1 160 ? -21.368 0.853 14.305 1.00 94.69 160 PHE A O 1
ATOM 1280 N N . LYS A 1 161 ? -19.710 2.142 15.108 1.00 93.19 161 LYS A N 1
ATOM 1281 C CA . LYS A 1 161 ? -19.552 1.453 16.403 1.00 93.19 161 LYS A CA 1
ATOM 1282 C C . LYS A 1 161 ? -19.335 -0.062 16.254 1.00 93.19 161 LYS A C 1
ATOM 1284 O O . LYS A 1 161 ? -19.732 -0.840 17.116 1.00 93.19 161 LYS A O 1
ATOM 1289 N N . SER A 1 162 ? -18.695 -0.480 15.161 1.00 92.94 162 SER A N 1
ATOM 1290 C CA . SER A 1 162 ? -18.411 -1.882 14.851 1.00 92.94 162 SER A CA 1
ATOM 1291 C C . SER A 1 162 ? -16.970 -2.034 14.396 1.00 92.94 162 SER A C 1
ATOM 1293 O O . SER A 1 162 ? -16.578 -1.461 13.384 1.00 92.94 162 SER A O 1
ATOM 1295 N N . SER A 1 163 ? -16.206 -2.839 15.134 1.00 92.12 163 SER A N 1
ATOM 1296 C CA . SER A 1 163 ? -14.796 -3.131 14.861 1.00 92.12 163 SER A CA 1
ATOM 1297 C C . SER A 1 163 ? -14.558 -4.444 14.115 1.00 92.12 163 SER A C 1
ATOM 1299 O O . SER A 1 163 ? -13.406 -4.803 13.877 1.00 92.12 163 SER A O 1
ATOM 1301 N N . LYS A 1 164 ? -15.636 -5.162 13.774 1.00 94.44 164 LYS A N 1
ATOM 1302 C CA . LYS A 1 164 ? -15.598 -6.477 13.113 1.00 94.44 164 LYS A CA 1
ATOM 1303 C C . LYS A 1 164 ? -15.679 -6.391 11.588 1.00 94.44 164 LYS A C 1
ATOM 1305 O O . LYS A 1 164 ? -15.362 -7.363 10.916 1.00 94.44 164 LYS A O 1
ATOM 1310 N N . ILE A 1 165 ? -16.132 -5.257 11.057 1.00 97.38 165 ILE A N 1
ATOM 1311 C CA . ILE A 1 165 ? -16.276 -5.033 9.615 1.00 97.38 165 ILE A CA 1
ATOM 1312 C C . ILE A 1 165 ? -14.981 -4.399 9.088 1.00 97.38 165 ILE A C 1
ATOM 1314 O O . ILE A 1 165 ? -14.490 -3.459 9.725 1.00 97.38 165 ILE A O 1
ATOM 1318 N N . PRO A 1 166 ? -14.423 -4.872 7.954 1.00 97.81 166 PRO A N 1
ATOM 1319 C CA . PRO A 1 166 ? -13.176 -4.359 7.385 1.00 97.81 166 PRO A CA 1
ATOM 1320 C C . PRO A 1 166 ? -13.392 -3.011 6.680 1.00 97.81 166 PRO A C 1
ATOM 1322 O O . PRO A 1 166 ? -13.155 -2.876 5.483 1.00 97.81 166 PRO A O 1
ATOM 1325 N N . TRP A 1 167 ? -13.842 -1.990 7.414 1.00 98.44 167 TRP A N 1
ATOM 1326 C CA . TRP A 1 167 ? -14.110 -0.645 6.895 1.00 98.44 167 TRP A CA 1
ATOM 1327 C C . TRP A 1 167 ? -12.917 -0.047 6.151 1.00 98.44 167 TRP A C 1
ATOM 1329 O O . TRP A 1 167 ? -13.099 0.605 5.126 1.00 98.44 167 TRP A O 1
ATOM 1339 N N . GLY A 1 168 ? -11.700 -0.297 6.641 1.00 97.94 168 GLY A N 1
ATOM 1340 C CA . GLY A 1 168 ? -10.475 0.130 5.969 1.00 97.94 168 GLY A CA 1
ATOM 1341 C C . GLY A 1 168 ? -10.290 -0.525 4.602 1.00 97.94 168 GLY A C 1
ATOM 1342 O O . GLY A 1 168 ? -9.936 0.151 3.641 1.00 97.94 168 GLY A O 1
ATOM 1343 N N . GLY A 1 169 ? -10.589 -1.823 4.507 1.00 98.00 169 GLY A N 1
ATOM 1344 C CA . GLY A 1 169 ? -10.528 -2.561 3.247 1.00 98.00 169 GLY A CA 1
ATOM 1345 C C . GLY A 1 169 ? -11.632 -2.169 2.273 1.00 98.00 169 GLY A C 1
ATOM 1346 O O . GLY A 1 169 ? -11.372 -2.022 1.089 1.00 98.00 169 GLY A O 1
ATOM 1347 N N . ILE A 1 170 ? -12.845 -1.912 2.771 1.00 97.94 170 ILE A N 1
ATOM 1348 C CA . ILE A 1 170 ? -13.952 -1.387 1.956 1.00 97.94 170 ILE A CA 1
ATOM 1349 C C . ILE A 1 170 ? -13.581 -0.018 1.378 1.00 97.94 170 ILE A C 1
ATOM 1351 O O . ILE A 1 170 ? -13.794 0.227 0.193 1.00 97.94 170 ILE A O 1
ATOM 1355 N N . LEU A 1 171 ? -12.999 0.871 2.191 1.00 97.81 171 LEU A N 1
ATOM 1356 C CA . LEU A 1 171 ? -12.550 2.172 1.705 1.00 97.81 171 LEU A CA 1
ATOM 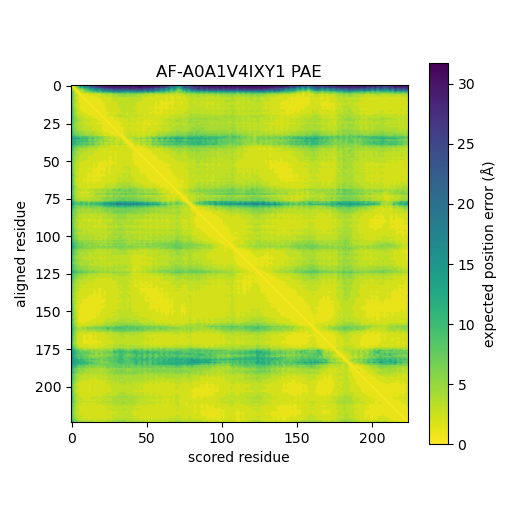1357 C C . LEU A 1 171 ? -11.462 2.014 0.639 1.00 97.81 171 LEU A C 1
ATOM 1359 O O . LEU A 1 171 ? -11.572 2.641 -0.409 1.00 97.81 171 LEU A O 1
ATOM 1363 N N . LEU A 1 172 ? -10.470 1.147 0.873 1.00 97.12 172 LEU A N 1
ATOM 1364 C CA . LEU A 1 172 ? -9.430 0.850 -0.112 1.00 97.12 172 LEU A CA 1
ATOM 1365 C C . LEU A 1 172 ? -10.015 0.263 -1.407 1.00 97.12 172 LEU A C 1
ATOM 1367 O O . LEU A 1 172 ? -9.624 0.668 -2.494 1.00 97.12 172 LEU A O 1
ATOM 1371 N N . ALA A 1 173 ? -10.994 -0.634 -1.319 1.00 96.12 173 ALA A N 1
ATOM 1372 C CA . ALA A 1 173 ? -11.667 -1.209 -2.481 1.00 96.12 173 ALA A CA 1
ATOM 1373 C C . ALA A 1 173 ? -12.374 -0.143 -3.335 1.00 96.12 173 ALA A C 1
ATOM 1375 O O . ALA A 1 173 ? -12.341 -0.203 -4.563 1.00 96.12 173 ALA A O 1
ATOM 1376 N N . ILE A 1 174 ? -12.972 0.863 -2.691 1.00 93.88 174 ILE A N 1
ATOM 1377 C CA . ILE A 1 174 ? -13.629 1.983 -3.373 1.00 93.88 174 ILE A CA 1
ATOM 1378 C C . ILE A 1 174 ? -12.593 2.921 -3.995 1.00 93.88 174 ILE A C 1
ATOM 1380 O O . ILE A 1 174 ? -12.705 3.265 -5.168 1.00 93.88 174 ILE A O 1
ATOM 1384 N N . THR A 1 175 ? -11.594 3.356 -3.227 1.00 92.69 175 THR A N 1
ATOM 1385 C CA . THR A 1 175 ? -10.651 4.383 -3.686 1.00 92.69 175 THR A CA 1
ATOM 1386 C C . THR A 1 175 ? -9.619 3.828 -4.661 1.00 92.69 175 THR A C 1
ATOM 1388 O O . THR A 1 175 ? -9.271 4.495 -5.631 1.00 92.69 175 THR A O 1
ATOM 1391 N N . TRP A 1 176 ? -9.150 2.603 -4.439 1.00 86.81 176 TRP A N 1
ATOM 1392 C CA . TRP A 1 176 ? -8.122 1.957 -5.246 1.00 86.81 176 TRP A CA 1
ATOM 1393 C C . TRP A 1 176 ? -8.714 0.968 -6.249 1.00 86.81 176 TRP A C 1
ATOM 1395 O O . TRP A 1 176 ? -8.360 1.022 -7.415 1.00 86.81 176 TRP A O 1
ATOM 1405 N N . GLY A 1 177 ? -9.678 0.124 -5.886 1.00 80.44 177 GLY A N 1
ATOM 1406 C CA . GLY A 1 177 ? -10.268 -0.831 -6.837 1.00 80.44 177 GLY A CA 1
ATOM 1407 C C . GLY A 1 177 ? -11.119 -0.174 -7.928 1.00 80.44 177 GLY A C 1
ATOM 1408 O O . GLY A 1 177 ? -10.875 -0.357 -9.122 1.00 80.44 177 GLY A O 1
ATOM 1409 N N . LEU A 1 178 ? -12.099 0.648 -7.542 1.00 80.19 178 LEU A N 1
ATOM 1410 C CA . LEU A 1 178 ? -13.040 1.228 -8.512 1.00 80.19 178 LEU A CA 1
ATOM 1411 C C . LEU A 1 178 ? -12.391 2.271 -9.432 1.00 80.19 178 LEU A C 1
ATOM 1413 O O . LEU A 1 178 ? -12.777 2.370 -10.596 1.00 80.19 178 LEU A O 1
ATOM 1417 N N . ILE A 1 179 ? -11.373 3.006 -8.969 1.00 81.75 179 ILE A N 1
ATOM 1418 C CA . ILE A 1 179 ? -10.650 3.955 -9.834 1.00 81.75 179 ILE A CA 1
ATOM 1419 C C . ILE A 1 179 ? -9.904 3.227 -10.967 1.00 81.75 179 ILE A C 1
ATOM 1421 O O . ILE A 1 179 ? -9.812 3.755 -12.073 1.00 81.75 179 ILE A O 1
ATOM 1425 N N . HIS A 1 180 ? -9.447 1.987 -10.743 1.00 78.75 180 HIS A N 1
ATOM 1426 C CA . HIS A 1 180 ? -8.808 1.178 -11.784 1.00 78.75 180 HIS A CA 1
ATOM 1427 C C . HIS A 1 180 ? -9.784 0.753 -12.883 1.00 78.75 180 HIS A C 1
ATOM 1429 O O . HIS A 1 180 ? -9.358 0.621 -14.029 1.00 78.75 180 HIS A O 1
ATOM 1435 N N . ILE A 1 181 ? -11.083 0.611 -12.588 1.00 82.88 181 ILE A N 1
ATOM 1436 C CA . ILE A 1 181 ? -12.101 0.405 -13.634 1.00 82.88 181 ILE A CA 1
ATOM 1437 C C . ILE A 1 181 ? -12.098 1.600 -14.590 1.00 82.88 181 ILE A C 1
ATOM 1439 O O . ILE A 1 181 ? -12.066 1.422 -15.806 1.00 82.88 181 ILE A O 1
ATOM 1443 N N . VAL A 1 182 ? -12.086 2.813 -14.032 1.00 78.00 182 VAL A N 1
ATOM 1444 C CA . VAL A 1 182 ? -12.131 4.059 -14.805 1.00 78.00 182 VAL A CA 1
ATOM 1445 C C . VAL A 1 182 ? -10.834 4.271 -15.587 1.00 78.00 182 VAL A C 1
ATOM 1447 O O . VAL A 1 182 ? -10.881 4.616 -16.762 1.00 78.00 182 VAL A O 1
ATOM 1450 N N . TRP A 1 183 ? -9.675 4.054 -14.962 1.00 74.12 183 TRP A N 1
ATOM 1451 C CA . TRP A 1 183 ? -8.378 4.380 -15.567 1.00 74.12 183 TRP A CA 1
ATOM 1452 C C . TRP A 1 183 ? -7.809 3.295 -16.477 1.00 74.12 183 TRP A C 1
ATOM 1454 O O . TRP A 1 183 ? -7.194 3.614 -17.489 1.00 74.12 183 TRP A O 1
ATOM 1464 N N . LYS A 1 184 ? -7.980 2.013 -16.134 1.00 74.12 184 LYS A N 1
ATOM 1465 C CA . LYS A 1 184 ? -7.478 0.893 -16.949 1.00 74.12 184 LYS A CA 1
ATOM 1466 C C . LYS A 1 184 ? -8.525 0.363 -17.930 1.00 74.12 184 LYS A C 1
ATOM 1468 O O . LYS A 1 184 ? -8.201 -0.506 -18.732 1.00 74.12 184 LYS A O 1
ATOM 1473 N N . GLY A 1 185 ? -9.770 0.842 -17.856 1.00 77.31 185 GLY A N 1
ATOM 1474 C CA . GLY A 1 185 ? -10.856 0.454 -18.762 1.00 77.31 185 GLY A CA 1
ATOM 1475 C C . GLY A 1 185 ? -11.315 -1.002 -18.623 1.00 77.31 185 GLY A C 1
ATOM 1476 O O . GLY A 1 185 ? -12.035 -1.500 -19.483 1.00 77.31 185 GLY A O 1
ATOM 1477 N N . SER A 1 186 ? -10.904 -1.704 -17.561 1.00 84.75 186 SER A N 1
ATOM 1478 C CA . SER A 1 186 ? -11.225 -3.116 -17.338 1.00 84.75 186 SER A CA 1
ATOM 1479 C C . SER A 1 186 ? -12.003 -3.292 -16.041 1.00 84.75 186 SER A C 1
ATOM 1481 O O . SER A 1 186 ? -11.456 -3.173 -14.943 1.00 84.75 186 SER A O 1
ATOM 1483 N N . ILE A 1 187 ? -13.292 -3.614 -16.182 1.00 86.75 187 ILE A N 1
ATOM 1484 C CA . ILE A 1 187 ? -14.185 -3.915 -15.054 1.00 86.75 187 ILE A CA 1
ATOM 1485 C C . ILE A 1 187 ? -13.654 -5.118 -14.278 1.00 86.75 187 ILE A C 1
ATOM 1487 O O . ILE A 1 187 ? -13.556 -5.060 -13.058 1.00 86.75 187 ILE A O 1
ATOM 1491 N N . VAL A 1 188 ? -13.255 -6.184 -14.979 1.00 86.19 188 VAL A N 1
ATOM 1492 C CA . VAL A 1 188 ? -12.741 -7.411 -14.352 1.00 86.19 188 VAL A CA 1
ATOM 1493 C C . VAL A 1 188 ? -11.495 -7.112 -13.522 1.00 86.19 188 VAL A C 1
ATOM 1495 O O . VAL A 1 188 ? -11.423 -7.518 -12.364 1.00 86.19 188 VAL A O 1
ATOM 1498 N N . PHE A 1 189 ? -10.547 -6.352 -14.079 1.00 84.44 189 PHE A N 1
ATOM 1499 C CA . PHE A 1 189 ? -9.328 -5.982 -13.364 1.00 84.44 189 PHE A CA 1
ATOM 1500 C C . PHE A 1 189 ? -9.629 -5.099 -12.149 1.00 84.44 189 PHE A C 1
ATOM 1502 O O . PHE A 1 189 ? -9.152 -5.377 -11.056 1.00 84.44 189 PHE A O 1
ATOM 1509 N N . GLY A 1 190 ? -10.470 -4.073 -12.293 1.00 86.94 190 GLY A N 1
ATOM 1510 C CA . GLY A 1 190 ? -10.814 -3.218 -11.158 1.00 86.94 190 GLY A CA 1
ATOM 1511 C C . GLY A 1 190 ? -11.629 -3.934 -10.073 1.00 86.94 190 GLY A C 1
ATOM 1512 O O . GLY A 1 190 ? -11.410 -3.682 -8.891 1.00 86.94 190 GLY A O 1
ATOM 1513 N N . CYS A 1 191 ? -12.506 -4.881 -10.429 1.00 88.31 191 CYS A N 1
ATOM 1514 C CA . CYS A 1 191 ? -13.186 -5.749 -9.461 1.00 88.31 191 CYS A CA 1
ATOM 1515 C C . CYS A 1 191 ? -12.202 -6.653 -8.708 1.00 88.31 191 CYS A C 1
ATOM 1517 O O . CYS A 1 191 ? -12.362 -6.843 -7.504 1.00 88.31 191 CYS A O 1
ATOM 1519 N N . PHE A 1 192 ? -11.183 -7.177 -9.393 1.00 88.62 192 PHE A N 1
ATOM 1520 C CA . PHE A 1 192 ? -10.109 -7.946 -8.766 1.00 88.62 192 PHE A CA 1
ATOM 1521 C C . PHE A 1 192 ? -9.326 -7.092 -7.751 1.00 88.62 192 PHE A C 1
ATOM 1523 O O . PHE A 1 192 ? -9.244 -7.461 -6.584 1.00 88.62 192 PHE A O 1
ATOM 1530 N N . ILE A 1 193 ? -8.885 -5.888 -8.133 1.00 89.88 193 ILE A N 1
ATOM 1531 C CA . ILE A 1 193 ? -8.195 -4.965 -7.209 1.00 89.88 193 ILE A CA 1
ATOM 1532 C C . ILE A 1 193 ? -9.111 -4.514 -6.053 1.00 89.88 193 ILE A C 1
ATOM 1534 O O . ILE A 1 193 ? -8.666 -4.334 -4.918 1.00 89.88 193 ILE A O 1
ATOM 1538 N N . ALA A 1 194 ? -10.415 -4.351 -6.296 1.00 93.38 194 ALA A N 1
ATOM 1539 C CA . ALA A 1 194 ? -11.377 -4.054 -5.234 1.00 93.38 194 ALA A CA 1
ATOM 1540 C C . ALA A 1 194 ? -11.487 -5.208 -4.222 1.00 93.38 194 ALA A C 1
ATOM 1542 O O . ALA A 1 194 ? -11.554 -4.964 -3.014 1.00 93.38 194 ALA A O 1
ATOM 1543 N N . LEU A 1 195 ? -11.474 -6.458 -4.697 1.00 94.00 195 LEU A N 1
ATOM 1544 C CA . LEU A 1 195 ? -11.449 -7.642 -3.839 1.00 94.00 195 LEU A CA 1
ATOM 1545 C C . LEU A 1 195 ? -10.182 -7.665 -2.975 1.00 94.00 195 LEU A C 1
ATOM 1547 O O . LEU A 1 195 ? -10.292 -7.884 -1.767 1.00 94.00 195 LEU A O 1
ATOM 1551 N N . ASP A 1 196 ? -9.017 -7.362 -3.554 1.00 93.31 196 ASP A N 1
ATOM 1552 C CA . ASP A 1 196 ? -7.756 -7.248 -2.810 1.00 93.31 196 ASP A CA 1
ATOM 1553 C C . ASP A 1 196 ? -7.851 -6.206 -1.695 1.00 93.31 196 ASP A C 1
ATOM 1555 O O . ASP A 1 196 ? -7.466 -6.478 -0.558 1.00 93.31 196 ASP A O 1
ATOM 1559 N N . GLY A 1 197 ? -8.466 -5.050 -1.963 1.00 96.12 197 GLY A N 1
ATOM 1560 C CA . GLY A 1 197 ? -8.721 -4.037 -0.938 1.00 96.12 197 GLY A CA 1
ATOM 1561 C C . GLY A 1 197 ? -9.484 -4.595 0.272 1.00 96.12 197 GLY A C 1
ATOM 1562 O O . GLY A 1 197 ? -9.073 -4.404 1.423 1.00 96.12 197 GLY A O 1
ATOM 1563 N N . ILE A 1 198 ? -10.563 -5.348 0.029 1.00 97.38 198 ILE A N 1
ATOM 1564 C CA . ILE A 1 198 ? -11.354 -6.000 1.087 1.00 97.38 198 ILE A CA 1
ATOM 1565 C C . ILE A 1 198 ? -10.526 -7.067 1.813 1.00 97.38 198 ILE A C 1
ATOM 1567 O O . ILE A 1 198 ? -10.563 -7.140 3.048 1.00 97.38 198 ILE A O 1
ATOM 1571 N N . LEU A 1 199 ? -9.767 -7.881 1.075 1.00 97.69 199 LEU A N 1
ATOM 1572 C CA . LEU A 1 199 ? -8.904 -8.914 1.642 1.00 97.69 199 LEU A CA 1
ATOM 1573 C C . LEU A 1 199 ? -7.834 -8.303 2.552 1.00 97.69 199 LEU A C 1
ATOM 1575 O O . LEU A 1 199 ? -7.679 -8.756 3.685 1.00 97.69 199 LEU A O 1
ATOM 1579 N N . PHE A 1 200 ? -7.178 -7.221 2.136 1.00 98.25 200 PHE A N 1
ATOM 1580 C CA . PHE A 1 200 ? -6.171 -6.529 2.942 1.00 98.25 200 PHE A CA 1
ATOM 1581 C C . PHE A 1 200 ? -6.770 -5.972 4.238 1.00 98.25 200 PHE A C 1
ATOM 1583 O O . PHE A 1 200 ? -6.207 -6.155 5.320 1.00 98.25 200 PHE A O 1
ATOM 1590 N N . GLY A 1 201 ? -7.957 -5.358 4.168 1.00 98.19 201 GLY A N 1
ATOM 1591 C CA . GLY A 1 201 ? -8.683 -4.929 5.368 1.00 98.19 201 GLY A CA 1
ATOM 1592 C C . GLY A 1 201 ? -9.075 -6.095 6.281 1.00 98.19 201 GLY A C 1
ATOM 1593 O O . GLY A 1 201 ? -9.039 -5.969 7.505 1.00 98.19 201 GLY A O 1
ATOM 1594 N N . THR A 1 202 ? -9.401 -7.250 5.704 1.00 98.44 202 THR A N 1
ATOM 1595 C CA . THR A 1 202 ? -9.717 -8.471 6.456 1.00 98.44 202 THR A CA 1
ATOM 1596 C C . THR A 1 202 ? -8.483 -9.019 7.170 1.00 98.44 202 THR A C 1
ATOM 1598 O O . THR A 1 202 ? -8.560 -9.305 8.365 1.00 98.44 202 THR A O 1
ATOM 1601 N N . ILE A 1 203 ? -7.327 -9.085 6.496 1.00 98.50 203 ILE A N 1
ATOM 1602 C CA . ILE A 1 203 ? -6.038 -9.430 7.116 1.00 98.50 203 ILE A CA 1
ATOM 1603 C C . ILE A 1 203 ? -5.749 -8.496 8.286 1.00 98.50 203 ILE A C 1
ATOM 1605 O O . ILE A 1 203 ? -5.460 -8.970 9.385 1.00 98.50 203 ILE A O 1
ATOM 1609 N N . TYR A 1 204 ? -5.897 -7.184 8.078 1.00 98.38 204 TYR A N 1
ATOM 1610 C CA . TYR A 1 204 ? -5.688 -6.181 9.119 1.00 98.38 204 TYR A CA 1
ATOM 1611 C C . TYR A 1 204 ? -6.543 -6.456 10.367 1.00 98.38 204 TYR A C 1
ATOM 1613 O O . TYR A 1 204 ? -6.045 -6.339 11.486 1.00 98.38 204 TYR A O 1
ATOM 1621 N N . LEU A 1 205 ? -7.797 -6.894 10.212 1.00 98.00 205 LEU A N 1
ATOM 1622 C CA . LEU A 1 205 ? -8.649 -7.283 11.341 1.00 98.00 205 LEU A CA 1
ATOM 1623 C C . LEU A 1 205 ? -8.272 -8.628 11.970 1.00 98.00 205 LEU A C 1
ATOM 1625 O O . LEU A 1 205 ? -8.215 -8.721 13.199 1.00 98.00 205 LEU A O 1
ATOM 1629 N N . LEU A 1 206 ? -7.999 -9.658 11.163 1.00 98.06 206 LEU A N 1
ATOM 1630 C CA . LEU A 1 206 ? -7.612 -10.991 11.644 1.00 98.06 206 LEU A CA 1
ATOM 1631 C C . LEU A 1 206 ? -6.383 -10.913 12.550 1.00 98.06 206 LEU A C 1
ATOM 1633 O O . LEU A 1 206 ? -6.346 -11.539 13.615 1.00 98.06 206 LEU A O 1
ATOM 1637 N N . VAL A 1 207 ? -5.421 -10.069 12.173 1.00 97.69 207 VAL A N 1
ATOM 1638 C CA . VAL A 1 207 ? -4.197 -9.829 12.943 1.00 97.69 207 VAL A CA 1
ATOM 1639 C C . VAL A 1 207 ? -4.332 -8.732 13.997 1.00 97.69 207 VAL A C 1
ATOM 1641 O O . VAL A 1 207 ? -3.340 -8.179 14.464 1.00 97.69 207 VAL A O 1
ATOM 1644 N N . LYS A 1 208 ? -5.570 -8.434 14.410 1.00 96.38 208 LYS A N 1
ATOM 1645 C CA . LYS A 1 208 ? -5.905 -7.504 15.494 1.00 96.38 208 LYS A CA 1
ATOM 1646 C C . LYS A 1 208 ? -5.346 -6.097 15.296 1.00 96.38 208 LYS A C 1
ATOM 1648 O O . LYS A 1 208 ? -4.951 -5.440 16.254 1.00 96.38 208 LYS A O 1
ATOM 1653 N N . LYS A 1 209 ? -5.316 -5.624 14.047 1.00 96.19 209 LYS A N 1
ATOM 1654 C CA . LYS A 1 209 ? -4.820 -4.293 13.660 1.00 96.19 209 LYS A CA 1
ATOM 1655 C C . LYS A 1 209 ? -3.341 -4.093 14.015 1.00 96.19 209 LYS A C 1
ATOM 1657 O O . LYS A 1 209 ? -2.868 -2.961 14.112 1.00 96.19 209 LYS A O 1
ATOM 1662 N N . ASN A 1 210 ? -2.616 -5.192 14.237 1.00 96.69 210 ASN A N 1
ATOM 1663 C CA . ASN A 1 210 ? -1.194 -5.181 14.521 1.00 96.69 210 ASN A CA 1
ATOM 1664 C C . ASN A 1 210 ? -0.422 -5.057 13.208 1.00 96.69 210 ASN A C 1
ATOM 1666 O O . ASN A 1 210 ? -0.362 -5.990 12.405 1.00 96.69 210 ASN A O 1
ATOM 1670 N N . ILE A 1 211 ? 0.180 -3.888 13.008 1.00 95.75 211 ILE A N 1
ATOM 1671 C CA . ILE A 1 211 ? 0.869 -3.530 11.770 1.00 95.75 211 ILE A CA 1
ATOM 1672 C C . ILE A 1 211 ? 2.041 -4.462 11.448 1.00 95.75 211 ILE A C 1
ATOM 1674 O O . ILE A 1 211 ? 2.277 -4.755 10.281 1.00 95.75 211 ILE A O 1
ATOM 1678 N N . TYR A 1 212 ? 2.718 -4.993 12.471 1.00 96.12 212 TYR A N 1
ATOM 1679 C CA . TYR A 1 212 ? 3.876 -5.871 12.305 1.00 96.12 212 TYR A CA 1
ATOM 1680 C C . TYR A 1 212 ? 3.497 -7.243 11.734 1.00 96.12 212 TYR A C 1
ATOM 1682 O O . TYR A 1 212 ? 4.355 -7.931 11.197 1.00 96.12 212 TYR A O 1
ATOM 1690 N N . TYR A 1 213 ? 2.219 -7.630 11.826 1.00 97.50 213 TYR A N 1
ATOM 1691 C CA . TYR A 1 213 ? 1.677 -8.815 11.156 1.00 97.50 213 TYR A CA 1
ATOM 1692 C C . TYR A 1 213 ? 0.923 -8.445 9.878 1.00 97.50 213 TYR A C 1
ATOM 1694 O O . TYR A 1 213 ? 1.053 -9.136 8.874 1.00 97.50 213 TYR A O 1
ATOM 1702 N N . ALA A 1 214 ? 0.144 -7.360 9.900 1.00 97.81 214 ALA A N 1
ATOM 1703 C CA . ALA A 1 214 ? -0.675 -6.963 8.759 1.00 97.81 214 ALA A CA 1
ATOM 1704 C C . ALA A 1 214 ? 0.180 -6.584 7.549 1.00 97.81 214 ALA A C 1
ATOM 1706 O O . ALA A 1 214 ? -0.041 -7.116 6.468 1.00 97.81 214 ALA A O 1
ATOM 1707 N N . PHE A 1 215 ? 1.168 -5.706 7.743 1.00 98.06 215 PHE A N 1
ATOM 1708 C CA . PHE A 1 215 ? 2.005 -5.196 6.662 1.00 98.06 215 PHE A CA 1
ATOM 1709 C C . PHE A 1 215 ? 2.724 -6.305 5.878 1.00 98.06 215 PHE A C 1
ATOM 1711 O O . PHE A 1 215 ? 2.535 -6.348 4.666 1.00 98.06 215 PHE A O 1
ATOM 1718 N N . PRO A 1 216 ? 3.489 -7.231 6.499 1.00 98.25 216 PRO A N 1
ATOM 1719 C CA . PRO A 1 216 ? 4.185 -8.259 5.727 1.00 98.25 216 PRO A CA 1
ATOM 1720 C C . PRO A 1 216 ? 3.225 -9.197 4.989 1.00 98.25 216 PRO A C 1
ATOM 1722 O O . PRO A 1 216 ? 3.514 -9.572 3.860 1.00 98.25 216 PRO A O 1
ATOM 1725 N N . ILE A 1 217 ? 2.074 -9.549 5.575 1.00 98.44 217 ILE A N 1
ATOM 1726 C CA . ILE A 1 217 ? 1.095 -10.411 4.897 1.00 98.44 217 ILE A CA 1
ATOM 1727 C C . ILE A 1 217 ? 0.482 -9.678 3.699 1.00 98.44 217 ILE A C 1
ATOM 1729 O O . ILE A 1 217 ? 0.467 -10.228 2.605 1.00 98.44 217 ILE A O 1
ATOM 1733 N N . ILE A 1 218 ? 0.033 -8.432 3.883 1.00 98.44 218 ILE A N 1
ATOM 1734 C CA . ILE A 1 218 ? -0.549 -7.610 2.810 1.00 98.44 218 ILE A CA 1
ATOM 1735 C C . ILE A 1 218 ? 0.474 -7.367 1.693 1.00 98.44 218 ILE A C 1
ATOM 1737 O O . ILE A 1 218 ? 0.145 -7.504 0.520 1.00 98.44 218 ILE A O 1
ATOM 1741 N N . PHE A 1 219 ? 1.723 -7.057 2.043 1.00 98.44 219 PHE A N 1
ATOM 1742 C CA . PHE A 1 219 ? 2.797 -6.874 1.070 1.00 98.44 219 PHE A CA 1
ATOM 1743 C C . PHE A 1 219 ? 3.032 -8.142 0.247 1.00 98.44 219 PHE A C 1
ATOM 1745 O O . PHE A 1 219 ? 3.084 -8.066 -0.977 1.00 98.44 219 PHE A O 1
ATOM 1752 N N . LEU A 1 220 ? 3.106 -9.310 0.895 1.00 98.19 220 LEU A N 1
ATOM 1753 C CA . LEU A 1 220 ? 3.252 -10.583 0.191 1.00 98.19 220 LEU A CA 1
ATOM 1754 C C . LEU A 1 220 ? 2.059 -10.877 -0.723 1.00 98.19 220 LEU A C 1
ATOM 1756 O O . LEU A 1 220 ? 2.284 -11.321 -1.840 1.00 98.19 220 LEU A O 1
ATOM 1760 N N . MET A 1 221 ? 0.824 -10.583 -0.298 1.00 97.25 221 MET A N 1
ATOM 1761 C CA . MET A 1 221 ? -0.361 -10.723 -1.159 1.00 97.25 221 MET A CA 1
ATOM 1762 C C . MET A 1 221 ? -0.305 -9.815 -2.390 1.00 97.25 221 MET A C 1
ATOM 1764 O O . MET A 1 221 ? -0.852 -10.161 -3.426 1.00 97.25 221 MET A O 1
ATOM 1768 N N . PHE A 1 222 ? 0.318 -8.642 -2.277 1.00 95.62 222 PHE A N 1
ATOM 1769 C CA . PHE A 1 222 ? 0.415 -7.698 -3.384 1.00 95.62 222 PHE A CA 1
ATOM 1770 C C . PHE A 1 222 ? 1.512 -8.062 -4.392 1.00 95.62 222 PHE A C 1
ATOM 1772 O O . PHE A 1 222 ? 1.334 -7.880 -5.600 1.00 95.62 222 PHE A O 1
ATOM 1779 N N . VAL A 1 223 ? 2.667 -8.536 -3.915 1.00 95.94 223 VAL A N 1
ATOM 1780 C CA . VAL A 1 223 ? 3.828 -8.799 -4.783 1.00 95.94 223 VAL A CA 1
ATOM 1781 C C . VAL A 1 223 ? 3.876 -10.220 -5.350 1.00 95.94 223 VAL A C 1
ATOM 1783 O O . VAL A 1 223 ? 4.648 -10.433 -6.281 1.00 95.94 223 VAL A O 1
ATOM 1786 N N . PHE A 1 224 ? 3.076 -11.166 -4.841 1.00 93.50 224 PHE A N 1
ATOM 1787 C CA . PHE A 1 224 ? 2.989 -12.554 -5.329 1.00 93.50 224 PHE A CA 1
ATOM 1788 C C . PHE A 1 224 ? 1.628 -12.882 -5.945 1.00 93.50 224 PHE A C 1
ATOM 1790 O O . PHE A 1 224 ? 1.648 -13.528 -7.016 1.00 93.50 224 PHE A O 1
#

Sequence (224 aa):
MKGVSKFSFLFLALLSWIVIQLDPLISNIISSIVGESSSNFSFTIDSINFILVILVWAISAYYLFSLSKSKLDFNILKTNEKPTKINLFIALLLLASAIIVTTALWNFKLKPVAEFSMHIKSFGTLGIISFILQYIYYVFEIVLATLIISFGQKFGDLMFKSSKIPWGGILLAITWGLIHIVWKGSIVFGCFIALDGILFGTIYLLVKKNIYYAFPIIFLMFVF

Radius of gyration: 18.21 Å; Cα contacts (8 Å, |Δi|>4): 281; chains: 1; bounding box: 42×40×49 Å

Solvent-accessible surface area (backbone atoms only — not comparable to full-atom values): 11326 Å² total; per-residue (Å²): 129,84,76,78,55,55,62,58,28,41,50,52,14,52,50,34,50,54,56,62,61,42,44,68,53,52,42,50,52,51,20,67,74,73,75,47,57,72,94,68,52,51,71,68,55,46,50,49,49,51,52,54,44,40,51,54,41,49,55,49,48,52,49,54,51,50,44,33,36,75,76,60,75,43,55,65,84,71,42,78,57,75,49,51,73,66,36,48,50,53,44,51,51,52,36,54,51,43,29,52,53,44,13,56,75,50,77,71,32,53,41,56,60,51,52,44,52,50,28,34,71,74,50,44,82,57,10,59,57,54,43,52,51,51,53,55,37,51,52,45,52,46,51,31,52,48,45,19,22,55,26,21,29,53,18,36,28,65,73,68,74,40,82,85,62,43,35,6,2,49,48,34,14,54,67,56,4,51,48,35,24,71,75,70,70,31,62,70,59,11,51,50,45,20,48,48,22,37,51,44,17,41,38,28,52,44,25,58,54,9,46,88,56,23,49,62,52,44,47,50,45,72,58,44

Organism: NCBI:txid1450648

Foldseek 3Di:
DPQDDLVVLVVLLVLLLVLLVCLVVLQVVLCVVVVHHSVPDDLVSLLVSLVVSLVSLVVSLVVSQVCCCPPVVDHLQVDPDFFDPVLLVVLVVLLVVLQVVVCVVVVNDRQLVVQLVVLCVRHPPCSVVSSVSVLSSLLSSLSSLLSQQLSQLSSCCVVVVDNQALSSLQSCLVSPLVVCCVVVVDPVRSNSSSVLSRSLSSNCVSRVSNCVRSSVSSSSSVRD

Mean predicted aligned error: 3.83 Å

Nearest PDB structures (foldseek):
  7tut-assembly1_6  TM=2.510E-01  e=7.928E+00  Canis lupus
  5uig-assembly1_A  TM=1.876E-01  e=7.581E+00  Homo sapiens
  6ek8-assembly1_A  TM=1.441E-01  e=9.921E+00  Yersinia enterocolitica

pLDDT: mean 93.81, std 7.13, range [43.72, 98.56]